Protein AF-A0A955Z461-F1 (afdb_monomer_lite)

Radius of gyration: 18.72 Å; chains: 1; bounding box: 46×46×41 Å

Foldseek 3Di:
DPLVVLLVVLCLQQVQQPLVDNVLSVLSSVVSSLCVVPDPDDLCRSQPDPVNSVVVVCSVPDPSGDPVSSQLSNLLSLQVQQLVAQAWEKEKDKDWDQDDDPVVPDPWADDDPVVVVTTHKIKIWIWTAGPVGHTSGTLDMDIDHDDDDDPDDPVPDDVVVDPVVVVVVGVVSSCVSQVVDPSTHHYHYDYDPVD

pLDDT: mean 89.29, std 11.25, range [52.44, 98.38]

Secondary structure (DSSP, 8-state):
--HHHHHHHHHHHHTT---SSHHHHHHHHHHHHHHHTSTT--HHHH--SHHHHHHHHHHHT-TT--HHHHHHHHHHHHHHHHTTSSEEEEEEEEEEEE---TT--S--EE-S-GGG--EEEEEEEEEEE-TTS-EEEEEEEEEE---SPPSS-GGGS-GGGSTHHHHHHHHHHHHHHHHT-TTPPEEEEE--S--

Sequence (195 aa):
MDGREVRAWAREEFGGAQLGDRRRTARLVSMAATVASKPSGRVSSVFCRAAERQAAYDFVESVHVDEAAILESAVGACVERAGEYPFVFVPLDGTSLNLADHARTKDFGSIGSRERGARGLKVINAIAVSPSGVPVGLAGMRLWARGPKPTRHKRRRVTEDKETRHWLDAVARVTAAFGDQPRGPRVWFQVDREG

Structure (mmCIF, N/CA/C/O backbone):
data_AF-A0A955Z461-F1
#
_entry.id   AF-A0A955Z461-F1
#
loop_
_atom_site.group_PDB
_atom_site.id
_atom_site.type_symbol
_atom_site.label_atom_id
_atom_site.label_alt_id
_atom_site.label_comp_id
_atom_site.label_asym_id
_atom_site.label_entity_id
_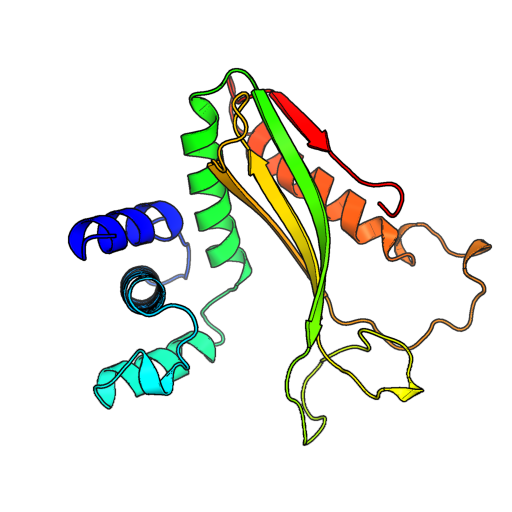atom_site.label_seq_id
_atom_site.pdbx_PDB_ins_code
_atom_site.Cartn_x
_atom_site.Cartn_y
_atom_site.Cartn_z
_atom_site.occupancy
_atom_site.B_iso_or_equiv
_atom_site.auth_seq_id
_atom_site.auth_comp_id
_atom_site.auth_asym_id
_atom_site.auth_atom_id
_atom_site.pdbx_PDB_model_num
ATOM 1 N N . MET A 1 1 ? -5.566 -18.383 7.060 1.00 61.78 1 MET A N 1
ATOM 2 C CA . MET A 1 1 ? -6.874 -17.849 6.652 1.00 61.78 1 MET A CA 1
ATOM 3 C C . MET A 1 1 ? -7.586 -18.887 5.803 1.00 61.78 1 MET A C 1
ATOM 5 O O . MET A 1 1 ? -6.954 -19.456 4.915 1.00 61.78 1 MET A O 1
ATOM 9 N N . ASP A 1 2 ? -8.859 -19.159 6.082 1.00 83.31 2 ASP A N 1
ATOM 10 C CA . ASP A 1 2 ? -9.706 -19.971 5.192 1.00 83.31 2 ASP A CA 1
ATOM 11 C C . ASP A 1 2 ? -9.892 -19.241 3.844 1.00 83.31 2 ASP A C 1
ATOM 13 O O . ASP A 1 2 ? -9.860 -18.013 3.772 1.00 83.31 2 ASP A O 1
ATOM 17 N N . GLY A 1 3 ? -10.116 -19.962 2.745 1.00 80.06 3 GLY A N 1
ATOM 18 C CA . GLY A 1 3 ? -10.276 -19.367 1.416 1.00 80.06 3 GLY A CA 1
ATOM 19 C C . GLY A 1 3 ? -11.446 -18.378 1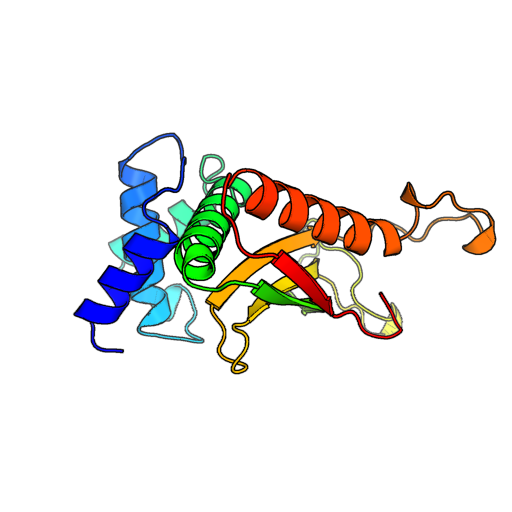.314 1.00 80.06 3 GLY A C 1
ATOM 20 O O . GLY A 1 3 ? -11.440 -17.507 0.442 1.00 80.06 3 GLY A O 1
ATOM 21 N N . ARG A 1 4 ? -12.457 -18.483 2.189 1.00 85.25 4 ARG A N 1
ATOM 22 C CA . ARG A 1 4 ? -13.529 -17.478 2.316 1.00 85.25 4 ARG A CA 1
ATOM 23 C C . ARG A 1 4 ? -13.056 -16.203 3.006 1.00 85.25 4 ARG A C 1
ATOM 25 O O . ARG A 1 4 ? -13.344 -15.120 2.506 1.00 85.25 4 ARG A O 1
ATOM 32 N N . GLU A 1 5 ? -12.307 -16.348 4.088 1.00 91.56 5 GLU A N 1
ATOM 33 C CA . GLU A 1 5 ? -11.735 -15.248 4.865 1.00 91.56 5 GLU A CA 1
ATOM 34 C C . GLU A 1 5 ? -10.790 -14.401 4.002 1.00 91.56 5 GLU A C 1
ATOM 36 O O . GLU A 1 5 ? -10.944 -13.188 3.925 1.00 91.56 5 GLU A O 1
ATOM 41 N N . VAL A 1 6 ? -9.913 -15.043 3.220 1.00 93.38 6 VAL A N 1
ATOM 42 C CA . VAL A 1 6 ? -8.988 -14.339 2.314 1.00 93.38 6 VAL A CA 1
ATOM 43 C C . VAL A 1 6 ? -9.719 -13.532 1.234 1.00 93.38 6 VAL A C 1
ATOM 45 O O . VAL A 1 6 ? -9.285 -12.446 0.854 1.00 93.38 6 VAL A O 1
ATOM 48 N N . ARG A 1 7 ? -10.836 -14.049 0.707 1.00 94.56 7 ARG A N 1
ATOM 49 C CA . ARG A 1 7 ? -11.637 -13.325 -0.293 1.00 94.56 7 ARG A CA 1
ATOM 50 C C . ARG A 1 7 ? -12.398 -12.152 0.311 1.00 94.56 7 ARG A C 1
ATOM 52 O O . ARG A 1 7 ? -12.550 -11.142 -0.372 1.00 94.56 7 ARG A O 1
ATOM 59 N N . ALA A 1 8 ? -12.893 -12.302 1.538 1.00 96.19 8 ALA A N 1
ATOM 60 C CA . ALA A 1 8 ? -13.532 -11.215 2.268 1.00 96.19 8 ALA A CA 1
ATOM 61 C C . ALA A 1 8 ? -12.518 -10.096 2.529 1.00 96.19 8 ALA A C 1
ATOM 63 O O . ALA A 1 8 ? -12.755 -8.975 2.090 1.00 96.19 8 ALA A O 1
ATOM 64 N N . TRP A 1 9 ? -11.349 -10.446 3.075 1.00 96.69 9 TRP A N 1
ATOM 65 C CA . TRP A 1 9 ? -10.226 -9.531 3.270 1.00 96.69 9 TRP A CA 1
ATOM 66 C C . TRP A 1 9 ? -9.856 -8.793 1.979 1.00 96.69 9 TRP A C 1
ATOM 68 O O . TRP A 1 9 ? -9.871 -7.572 1.930 1.00 96.69 9 TRP A O 1
ATOM 78 N N . ALA A 1 10 ? -9.607 -9.511 0.879 1.00 97.88 10 ALA A N 1
ATOM 79 C CA . ALA A 1 10 ? -9.192 -8.866 -0.366 1.00 97.88 10 ALA A CA 1
ATOM 80 C C . ALA A 1 10 ? -10.255 -7.907 -0.925 1.00 97.88 10 ALA A C 1
ATOM 82 O O . ALA A 1 10 ? -9.917 -6.924 -1.583 1.00 97.88 10 ALA A O 1
ATOM 83 N N . ARG A 1 11 ? -11.543 -8.203 -0.703 1.00 98.00 11 ARG A N 1
ATOM 84 C CA . ARG A 1 11 ? -12.643 -7.322 -1.105 1.00 98.00 11 ARG A CA 1
ATOM 85 C C . ARG A 1 11 ? -12.717 -6.087 -0.215 1.00 98.00 11 ARG A C 1
ATOM 87 O O . ARG A 1 11 ? -12.981 -5.018 -0.746 1.00 98.00 11 ARG A O 1
ATOM 94 N N . GLU A 1 12 ? -12.509 -6.243 1.083 1.00 97.75 12 GLU A N 1
ATOM 95 C CA . GLU A 1 12 ? -12.454 -5.136 2.036 1.00 97.75 12 GLU A CA 1
ATOM 96 C C . GLU A 1 12 ? -11.305 -4.181 1.690 1.00 97.75 12 GLU A C 1
ATOM 98 O O . GLU A 1 12 ? -11.544 -3.002 1.468 1.00 97.75 12 GLU A O 1
ATOM 103 N N . GLU A 1 13 ? -10.085 -4.695 1.502 1.00 98.00 13 GLU A N 1
ATOM 104 C CA . GLU A 1 13 ? -8.911 -3.856 1.215 1.00 98.00 13 GLU A CA 1
ATOM 105 C C . GLU A 1 13 ? -8.967 -3.187 -0.167 1.00 98.00 13 GLU A C 1
ATOM 107 O O . GLU A 1 13 ? -8.575 -2.033 -0.334 1.00 98.00 13 GLU A O 1
ATOM 112 N N . PHE A 1 14 ? -9.414 -3.915 -1.197 1.00 98.38 14 PHE A N 1
ATOM 113 C CA . PHE A 1 14 ? -9.209 -3.508 -2.595 1.00 98.38 14 PHE A CA 1
ATOM 114 C C . PHE A 1 14 ? -10.495 -3.324 -3.403 1.00 98.38 14 PHE A C 1
ATOM 116 O O . PHE A 1 14 ? -10.440 -2.970 -4.583 1.00 98.38 14 PHE A O 1
ATOM 123 N N . GLY A 1 15 ? -11.664 -3.575 -2.811 1.00 97.56 15 GLY A N 1
ATOM 124 C CA . GLY A 1 15 ? -12.951 -3.465 -3.498 1.00 97.56 15 GLY A CA 1
ATOM 125 C C . GLY A 1 15 ? -13.322 -2.033 -3.882 1.00 97.56 15 GLY A C 1
ATOM 126 O O . GLY A 1 15 ? -14.065 -1.846 -4.845 1.00 97.56 15 GLY A O 1
ATOM 127 N N . GLY A 1 16 ? -12.780 -1.041 -3.168 1.00 96.56 16 GLY A N 1
ATOM 128 C CA . GLY A 1 16 ? -12.984 0.386 -3.424 1.00 96.56 16 GLY A CA 1
ATOM 129 C C . GLY A 1 16 ? -12.059 0.991 -4.486 1.00 96.56 16 GLY A C 1
ATOM 130 O O . GLY A 1 16 ? -12.264 2.143 -4.871 1.00 96.56 16 GLY A O 1
ATOM 131 N N . ALA A 1 17 ? -11.067 0.240 -4.985 1.00 97.88 17 ALA A N 1
ATOM 132 C CA . ALA A 1 17 ? -10.036 0.770 -5.875 1.00 97.88 17 ALA A CA 1
ATOM 133 C C . ALA A 1 17 ? -10.610 1.308 -7.199 1.00 97.88 17 ALA A C 1
ATOM 135 O O . ALA A 1 17 ? -11.255 0.583 -7.969 1.00 97.88 17 ALA A O 1
ATOM 136 N N . GLN A 1 18 ? -10.317 2.577 -7.493 1.00 97.50 18 GLN A N 1
ATOM 137 C CA . GLN A 1 18 ? -10.801 3.297 -8.673 1.00 97.50 18 GLN A CA 1
ATOM 138 C C . GLN A 1 18 ? -9.858 3.119 -9.871 1.00 97.50 18 GLN A C 1
ATOM 140 O O . GLN A 1 18 ? -9.112 4.014 -10.246 1.00 97.50 18 GLN A O 1
ATOM 145 N N . LEU A 1 19 ? -9.908 1.948 -10.512 1.00 97.19 19 LEU A N 1
ATOM 146 C CA . LEU A 1 19 ? -9.033 1.600 -11.648 1.00 97.19 19 LEU A CA 1
ATOM 147 C C . LEU A 1 19 ? -9.635 1.924 -13.032 1.00 97.19 19 LEU A C 1
ATOM 149 O O . LEU A 1 19 ? -9.212 1.375 -14.055 1.00 97.19 19 LEU A O 1
ATOM 153 N N . GLY A 1 20 ? -10.687 2.747 -13.075 1.00 95.62 20 GLY A N 1
ATOM 154 C CA . GLY A 1 20 ? -11.380 3.169 -14.302 1.00 95.62 20 GLY A CA 1
ATOM 155 C C . GLY A 1 20 ? -12.201 2.085 -15.022 1.00 95.62 20 GLY A C 1
ATOM 156 O O . GLY A 1 20 ? -12.951 2.400 -15.939 1.00 95.62 20 GLY A O 1
ATOM 157 N N . ASP A 1 21 ? -12.104 0.816 -14.616 1.00 96.00 21 ASP A N 1
ATOM 158 C CA . ASP A 1 21 ? -12.920 -0.291 -15.127 1.00 96.00 21 ASP A CA 1
ATOM 159 C C . ASP A 1 21 ? -13.191 -1.297 -13.999 1.00 96.00 21 ASP A C 1
ATOM 161 O O . ASP A 1 21 ? -12.262 -1.828 -13.384 1.00 96.00 21 ASP A O 1
ATOM 165 N N . ARG A 1 22 ? -14.471 -1.617 -13.760 1.00 95.69 22 ARG A N 1
ATOM 166 C CA . ARG A 1 22 ? -14.899 -2.567 -12.716 1.00 95.69 22 ARG A CA 1
ATOM 167 C C . ARG A 1 22 ? -14.243 -3.944 -12.855 1.00 95.69 22 ARG A C 1
ATOM 169 O O . ARG A 1 22 ? -14.027 -4.621 -11.853 1.00 95.69 22 ARG A O 1
ATOM 176 N N . ARG A 1 23 ? -13.895 -4.366 -14.076 1.00 96.25 23 ARG A N 1
ATOM 177 C CA . ARG A 1 23 ? -13.193 -5.633 -14.339 1.00 96.25 23 ARG A CA 1
ATOM 178 C C . ARG A 1 23 ? -11.771 -5.621 -13.784 1.00 96.25 23 ARG A C 1
ATOM 180 O O . ARG A 1 23 ? -11.303 -6.666 -13.339 1.00 96.25 23 ARG A O 1
ATOM 187 N N . ARG A 1 24 ? -11.094 -4.465 -13.772 1.00 97.19 24 ARG A N 1
ATOM 188 C CA . ARG A 1 24 ? -9.758 -4.319 -13.170 1.00 97.19 24 ARG A CA 1
ATOM 189 C C . ARG A 1 24 ? -9.839 -4.390 -11.653 1.00 97.19 24 ARG A C 1
ATOM 191 O O . ARG A 1 24 ? -9.080 -5.144 -11.061 1.00 97.19 24 ARG A O 1
ATOM 198 N N . THR A 1 25 ? -10.804 -3.712 -11.036 1.00 97.81 25 THR A N 1
ATOM 199 C CA . THR A 1 25 ? -11.029 -3.804 -9.583 1.00 97.81 25 THR A CA 1
ATOM 200 C C . THR A 1 25 ? -11.391 -5.234 -9.167 1.00 97.81 25 THR A C 1
ATOM 202 O O . THR A 1 25 ? -10.798 -5.790 -8.247 1.00 97.81 25 THR A O 1
ATOM 205 N N . ALA A 1 26 ? -12.284 -5.904 -9.905 1.00 97.19 26 ALA A N 1
ATOM 206 C CA . ALA A 1 26 ? -12.606 -7.310 -9.655 1.00 97.19 26 ALA A CA 1
ATOM 207 C C . ALA A 1 26 ? -11.379 -8.231 -9.808 1.00 97.19 26 ALA A C 1
ATOM 209 O O . ALA A 1 26 ? -11.188 -9.159 -9.018 1.00 97.19 26 ALA A O 1
ATOM 210 N N . ARG A 1 27 ? -10.523 -7.962 -10.805 1.00 96.88 27 ARG A N 1
ATOM 211 C CA . ARG A 1 27 ? -9.262 -8.683 -11.010 1.00 96.88 27 ARG A CA 1
ATOM 212 C C . ARG A 1 27 ? -8.288 -8.457 -9.856 1.00 96.88 27 ARG A C 1
ATOM 214 O O . ARG A 1 27 ? -7.737 -9.444 -9.379 1.00 96.88 27 ARG A O 1
ATOM 221 N N . LEU A 1 28 ? -8.120 -7.217 -9.392 1.00 98.06 28 LEU A N 1
ATOM 222 C CA . LEU A 1 28 ? -7.280 -6.866 -8.245 1.00 98.06 28 LEU A CA 1
ATOM 223 C C . LEU A 1 28 ? -7.680 -7.673 -7.010 1.00 98.06 28 LEU A C 1
ATOM 225 O O . LEU A 1 28 ? -6.846 -8.374 -6.446 1.00 98.06 28 LEU A O 1
ATOM 229 N N . VAL A 1 29 ? -8.967 -7.654 -6.651 1.00 98.00 29 VAL A N 1
ATOM 230 C CA . VAL A 1 29 ? -9.506 -8.406 -5.506 1.00 98.00 29 VAL A CA 1
ATOM 231 C C . VAL A 1 29 ? -9.231 -9.908 -5.654 1.00 98.00 29 VAL A C 1
ATOM 233 O O . VAL A 1 29 ? -8.743 -10.557 -4.728 1.00 98.00 29 VAL A O 1
ATOM 236 N N . SER A 1 30 ? -9.488 -10.479 -6.836 1.00 96.12 30 SER A N 1
ATOM 237 C CA . SER A 1 30 ? -9.229 -11.902 -7.096 1.00 96.12 30 SER A CA 1
ATOM 238 C C . SER A 1 30 ? -7.740 -12.255 -7.012 1.00 96.12 30 SER A C 1
ATOM 240 O O . SER A 1 30 ? -7.380 -13.314 -6.489 1.00 96.12 30 SER A O 1
ATOM 242 N N . MET A 1 31 ? -6.868 -11.401 -7.548 1.00 96.62 31 MET A N 1
ATOM 243 C CA . MET A 1 31 ? -5.421 -11.604 -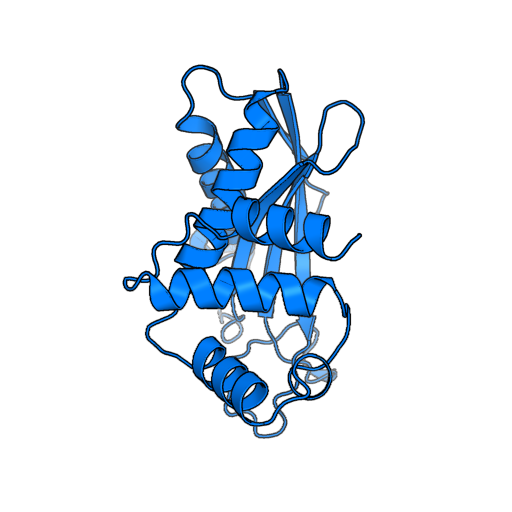7.527 1.00 96.62 31 MET A CA 1
ATOM 244 C C . MET A 1 31 ? -4.873 -11.482 -6.109 1.00 96.62 31 MET A C 1
ATOM 246 O O . MET A 1 31 ? -4.153 -12.378 -5.677 1.00 96.62 31 MET A O 1
ATOM 250 N N . ALA A 1 32 ? -5.267 -10.446 -5.366 1.00 96.44 32 ALA A N 1
ATOM 251 C CA . ALA A 1 32 ? -4.875 -10.239 -3.976 1.00 96.44 32 ALA A CA 1
ATOM 252 C C . ALA A 1 32 ? -5.261 -11.440 -3.104 1.00 96.44 32 ALA A C 1
ATOM 254 O O . ALA A 1 32 ? -4.419 -11.961 -2.374 1.00 96.44 32 ALA A O 1
ATOM 255 N N . ALA A 1 33 ? -6.482 -11.964 -3.259 1.00 96.06 33 ALA A N 1
ATOM 256 C CA . ALA A 1 33 ? -6.908 -13.159 -2.539 1.00 96.06 33 ALA A CA 1
ATOM 257 C C . ALA A 1 33 ? -6.051 -14.397 -2.878 1.00 96.06 33 ALA A C 1
ATOM 259 O O . ALA A 1 33 ? -5.700 -15.201 -2.011 1.00 96.06 33 ALA A O 1
ATOM 260 N N . THR A 1 34 ? -5.680 -14.555 -4.151 1.00 94.94 34 THR A N 1
ATOM 261 C CA . THR A 1 34 ? -4.844 -15.680 -4.599 1.00 94.94 34 THR A CA 1
ATOM 262 C C . THR A 1 34 ? -3.421 -15.569 -4.046 1.00 94.94 34 THR A C 1
ATOM 264 O O . THR A 1 34 ? -2.869 -16.559 -3.567 1.00 94.94 34 THR A O 1
ATOM 267 N N . VAL A 1 35 ? -2.845 -14.363 -4.065 1.00 94.94 35 VAL A N 1
ATOM 268 C CA . VAL A 1 35 ? -1.509 -14.070 -3.526 1.00 94.94 35 VAL A CA 1
ATOM 269 C C . VAL A 1 35 ? -1.473 -14.264 -2.009 1.00 94.94 35 VAL A C 1
ATOM 271 O O . VAL A 1 35 ? -0.578 -14.940 -1.509 1.00 94.94 35 VAL A O 1
ATOM 274 N N . ALA A 1 36 ? -2.470 -13.765 -1.276 1.00 94.19 36 ALA A N 1
ATOM 275 C CA . ALA A 1 36 ? -2.557 -13.921 0.178 1.00 94.19 36 ALA A CA 1
ATOM 276 C C . ALA A 1 36 ? -2.709 -15.387 0.620 1.00 94.19 36 ALA A C 1
ATOM 278 O O . ALA A 1 36 ? -2.259 -15.761 1.700 1.00 94.19 36 ALA A O 1
ATOM 279 N N . SER A 1 37 ? -3.281 -16.244 -0.232 1.00 91.38 37 SER A N 1
ATOM 280 C CA . SER A 1 37 ? -3.367 -17.690 0.023 1.00 91.38 37 SER A CA 1
ATOM 281 C C . SER A 1 37 ? -2.040 -18.431 -0.209 1.00 91.38 37 SER A C 1
ATOM 283 O O . SER A 1 37 ? -1.914 -19.595 0.166 1.00 91.38 37 SER A O 1
ATOM 285 N N . LYS A 1 38 ? -1.059 -17.791 -0.858 1.00 91.25 38 LYS A N 1
ATOM 286 C CA . LYS A 1 38 ? 0.251 -18.362 -1.212 1.00 91.25 38 LYS A CA 1
ATOM 287 C C . LYS A 1 38 ? 1.368 -17.329 -0.978 1.00 91.25 38 LYS A C 1
ATOM 289 O O . LYS A 1 38 ? 2.020 -16.908 -1.943 1.00 91.25 38 LYS A O 1
ATOM 294 N N . PRO A 1 39 ? 1.586 -16.900 0.280 1.00 88.88 39 PRO A N 1
ATOM 295 C CA . PRO A 1 39 ? 2.583 -15.883 0.595 1.00 88.88 39 PRO A CA 1
ATOM 296 C C . PRO A 1 39 ? 3.980 -16.316 0.131 1.00 88.88 39 PRO A C 1
ATOM 298 O O . PRO A 1 39 ? 4.290 -17.506 0.065 1.00 88.88 39 PRO A O 1
ATOM 301 N N . SER A 1 40 ? 4.819 -15.339 -0.216 1.00 87.44 40 SER A N 1
ATOM 302 C CA . SER A 1 40 ? 6.197 -15.541 -0.705 1.00 87.44 40 SER A CA 1
ATOM 303 C C . SER A 1 40 ? 6.333 -16.270 -2.054 1.00 87.44 40 SER A C 1
ATOM 305 O O . SER A 1 40 ? 7.448 -16.542 -2.501 1.00 87.44 40 SER A O 1
ATOM 307 N N . GLY A 1 41 ? 5.226 -16.574 -2.738 1.00 88.31 41 GLY A N 1
ATOM 308 C CA . GLY A 1 41 ? 5.249 -17.153 -4.078 1.00 88.31 41 GLY A CA 1
ATOM 309 C C . GLY A 1 41 ? 5.609 -16.133 -5.165 1.00 88.31 41 GLY A C 1
ATOM 310 O O . GLY A 1 41 ? 5.247 -14.962 -5.101 1.00 88.31 41 GLY A O 1
ATOM 311 N N . ARG A 1 42 ? 6.269 -16.599 -6.230 1.00 91.50 42 ARG A N 1
ATOM 312 C CA . ARG A 1 42 ? 6.405 -15.841 -7.485 1.00 91.50 42 ARG A CA 1
ATOM 313 C C . ARG A 1 42 ? 5.057 -15.807 -8.205 1.00 91.50 42 ARG A C 1
ATOM 315 O O . ARG A 1 42 ? 4.285 -16.755 -8.077 1.00 91.50 42 ARG A O 1
ATOM 322 N N . VAL A 1 43 ? 4.809 -14.804 -9.053 1.00 92.31 43 VAL A N 1
ATOM 323 C CA . VAL A 1 43 ? 3.609 -14.761 -9.925 1.00 92.31 43 VAL A CA 1
ATOM 324 C C . VAL A 1 43 ? 3.414 -16.106 -10.642 1.00 92.31 43 VAL A C 1
ATOM 326 O O . VAL A 1 43 ? 2.326 -16.676 -10.623 1.00 92.31 43 VAL A O 1
ATOM 329 N N . SER A 1 44 ? 4.500 -16.687 -11.161 1.00 92.19 44 SER A N 1
ATOM 330 C CA . SER A 1 44 ? 4.476 -17.978 -11.853 1.00 92.19 44 SER A CA 1
ATOM 331 C C . SER A 1 44 ? 4.099 -19.188 -10.991 1.00 92.19 44 SER A C 1
ATOM 333 O O . SER A 1 44 ? 3.578 -20.161 -11.533 1.00 92.19 44 SER A O 1
ATOM 335 N N . SER A 1 45 ? 4.338 -19.145 -9.677 1.00 91.38 45 SER A N 1
ATOM 336 C CA . SER A 1 45 ? 3.975 -20.222 -8.745 1.00 91.38 45 SER A CA 1
ATOM 337 C C . SER A 1 45 ? 2.622 -19.991 -8.064 1.00 91.38 45 SER A C 1
ATOM 339 O O . SER A 1 45 ? 1.941 -20.948 -7.694 1.00 91.38 45 SER A O 1
ATOM 341 N N . VAL A 1 46 ? 2.217 -18.730 -7.893 1.00 94.81 46 VAL A N 1
ATOM 342 C CA . VAL A 1 46 ? 0.917 -18.362 -7.316 1.00 94.81 46 VAL A CA 1
ATOM 343 C C . VAL A 1 46 ? -0.209 -18.700 -8.296 1.00 94.81 46 VAL A C 1
ATOM 345 O O . VAL A 1 46 ? -1.151 -19.407 -7.921 1.00 94.81 46 VAL A O 1
ATOM 348 N N . PHE A 1 47 ? -0.062 -18.280 -9.558 1.00 95.44 47 PHE A N 1
ATOM 349 C CA . PHE A 1 47 ? -1.025 -18.494 -10.640 1.00 95.44 47 PHE A CA 1
ATOM 350 C C . PHE A 1 47 ? -0.595 -19.689 -11.506 1.00 95.44 47 PHE A C 1
ATOM 352 O O . PHE A 1 47 ? 0.271 -19.583 -12.378 1.00 95.44 47 PHE A O 1
ATOM 359 N N . CYS A 1 48 ? -1.170 -20.864 -11.240 1.00 90.94 48 CYS A N 1
ATOM 360 C CA . CYS A 1 48 ? -0.737 -22.115 -11.872 1.00 90.94 48 CYS A CA 1
ATOM 361 C C . CYS A 1 48 ? -1.309 -22.316 -13.284 1.00 90.94 48 CYS A C 1
ATOM 363 O O . CYS A 1 48 ? -0.625 -22.880 -14.142 1.00 90.94 48 CYS A O 1
ATOM 365 N N . ARG A 1 49 ? -2.531 -21.835 -13.555 1.00 94.69 49 ARG A N 1
ATOM 366 C CA . ARG A 1 49 ? -3.144 -21.920 -14.888 1.00 94.69 49 ARG A CA 1
ATOM 367 C C . ARG A 1 49 ? -2.534 -20.883 -15.824 1.00 94.69 49 ARG A C 1
ATOM 369 O O . ARG A 1 49 ? -2.387 -19.725 -15.447 1.00 94.69 49 ARG A O 1
ATOM 376 N N . ALA A 1 50 ? -2.240 -21.283 -17.062 1.00 95.00 50 ALA A N 1
ATOM 377 C CA . ALA A 1 50 ? -1.592 -20.414 -18.049 1.00 95.00 50 ALA A CA 1
ATOM 378 C C . ALA A 1 50 ? -2.353 -19.093 -18.269 1.00 95.00 50 ALA A C 1
ATOM 380 O O . ALA A 1 50 ? -1.747 -18.029 -18.206 1.00 95.00 50 ALA A O 1
ATOM 381 N N . ALA A 1 51 ? -3.679 -19.158 -18.431 1.00 94.75 51 ALA A N 1
ATOM 382 C CA . ALA A 1 51 ? -4.516 -17.974 -18.622 1.00 94.75 51 ALA A CA 1
ATOM 383 C C . ALA A 1 51 ? -4.545 -17.045 -17.391 1.00 94.75 51 ALA A C 1
ATOM 385 O O . ALA A 1 51 ? -4.487 -15.828 -17.534 1.00 94.75 51 ALA A O 1
ATOM 386 N N . GLU A 1 52 ? -4.606 -17.602 -16.175 1.00 94.75 52 GLU A N 1
ATOM 387 C CA . GLU A 1 52 ? -4.577 -16.811 -14.934 1.00 94.75 52 GLU A CA 1
ATOM 388 C C . GLU A 1 52 ? -3.220 -16.131 -14.744 1.00 94.75 52 GLU A C 1
ATOM 390 O O . GLU A 1 52 ? -3.161 -14.966 -14.360 1.00 94.75 52 GLU A O 1
ATOM 395 N N . ARG A 1 53 ? -2.135 -16.848 -15.053 1.00 96.50 53 ARG A N 1
ATOM 396 C CA . ARG A 1 53 ? -0.772 -16.329 -14.979 1.00 96.50 53 ARG A CA 1
ATOM 397 C C . ARG A 1 53 ? -0.532 -15.206 -15.976 1.00 96.50 53 ARG A C 1
ATOM 399 O O . ARG A 1 53 ? 0.016 -14.186 -15.578 1.00 96.50 53 ARG A O 1
ATOM 406 N N . GLN A 1 54 ? -0.947 -15.380 -17.232 1.00 96.75 54 GLN A N 1
ATOM 407 C CA . GLN A 1 54 ? -0.828 -14.328 -18.243 1.00 96.75 54 GLN A CA 1
ATOM 408 C C . GLN A 1 54 ? -1.594 -13.081 -17.804 1.00 96.75 54 GLN A C 1
ATOM 410 O O . GLN A 1 54 ? -1.015 -12.008 -17.726 1.00 96.75 54 GLN A O 1
ATOM 415 N N . ALA A 1 55 ? -2.847 -13.245 -17.373 1.00 95.69 55 ALA A N 1
ATOM 416 C CA . ALA A 1 55 ? -3.650 -12.128 -16.893 1.00 95.69 55 ALA A CA 1
ATOM 417 C C . ALA A 1 55 ? -3.050 -11.430 -15.657 1.00 95.69 55 ALA A C 1
ATOM 419 O O . ALA A 1 55 ? -3.263 -10.235 -15.475 1.00 95.69 55 ALA A O 1
ATOM 420 N N . ALA A 1 56 ? -2.325 -12.154 -14.796 1.00 96.69 56 ALA A N 1
ATOM 421 C CA . ALA A 1 56 ? -1.624 -11.557 -13.665 1.00 96.69 56 ALA A CA 1
ATOM 422 C C . ALA A 1 56 ? -0.437 -10.690 -14.110 1.00 96.69 56 ALA A C 1
ATOM 424 O O . ALA A 1 56 ? -0.269 -9.601 -13.569 1.00 96.69 56 ALA A O 1
ATOM 425 N N . TYR A 1 57 ? 0.347 -11.145 -15.096 1.00 96.50 57 TYR A N 1
ATOM 426 C CA . TYR A 1 57 ? 1.406 -10.336 -15.708 1.00 96.50 57 TYR A CA 1
ATOM 427 C C . TYR A 1 57 ? 0.829 -9.111 -16.423 1.00 96.50 57 TYR A C 1
ATOM 429 O O . TYR A 1 57 ? 1.235 -7.993 -16.122 1.00 96.50 57 TYR A O 1
ATOM 437 N N . ASP A 1 58 ? -0.197 -9.304 -17.255 1.00 96.19 58 ASP A N 1
ATOM 438 C CA . ASP A 1 58 ? -0.868 -8.209 -17.962 1.00 96.19 58 ASP A CA 1
ATOM 439 C C . ASP A 1 58 ? -1.418 -7.161 -16.984 1.00 96.19 58 ASP A C 1
ATOM 441 O O . ASP A 1 58 ? -1.375 -5.967 -17.262 1.00 96.19 58 ASP A O 1
ATOM 445 N N . PHE A 1 59 ? -1.933 -7.588 -15.824 1.00 97.25 59 PHE A N 1
ATOM 446 C CA . PHE A 1 59 ? -2.456 -6.678 -14.808 1.00 97.25 59 PHE A CA 1
ATOM 447 C C . PHE A 1 59 ? -1.356 -5.823 -14.169 1.00 97.25 59 PHE A C 1
ATOM 449 O O . PHE A 1 59 ? -1.532 -4.613 -14.069 1.00 97.25 59 PHE A O 1
ATOM 456 N N . VAL A 1 60 ? -0.237 -6.425 -13.743 1.00 94.50 60 VAL A N 1
ATOM 457 C CA . VAL A 1 60 ? 0.849 -5.685 -13.066 1.00 94.50 60 VAL A CA 1
ATOM 458 C C . VAL A 1 60 ? 1.689 -4.833 -14.022 1.00 94.50 60 VAL A C 1
ATOM 460 O O . VAL A 1 60 ? 2.357 -3.909 -13.572 1.00 94.50 60 VAL A O 1
ATOM 463 N N . GLU A 1 61 ? 1.665 -5.130 -15.322 1.00 94.06 61 GLU A N 1
ATOM 464 C CA . GLU A 1 61 ? 2.352 -4.357 -16.369 1.00 94.06 61 GLU A CA 1
ATOM 465 C C . GLU A 1 61 ? 1.435 -3.326 -17.051 1.00 94.06 61 GLU A C 1
ATOM 467 O O . GLU A 1 61 ? 1.881 -2.543 -17.890 1.00 94.06 61 GLU A O 1
ATOM 472 N N . SER A 1 62 ? 0.146 -3.307 -16.701 1.00 96.25 62 SER A N 1
ATOM 473 C CA . SER A 1 62 ? -0.837 -2.428 -17.325 1.00 96.25 62 SER A CA 1
ATOM 474 C C . SER A 1 62 ? -0.641 -0.974 -16.912 1.00 96.25 62 SER A C 1
ATOM 476 O O . SER A 1 62 ? -0.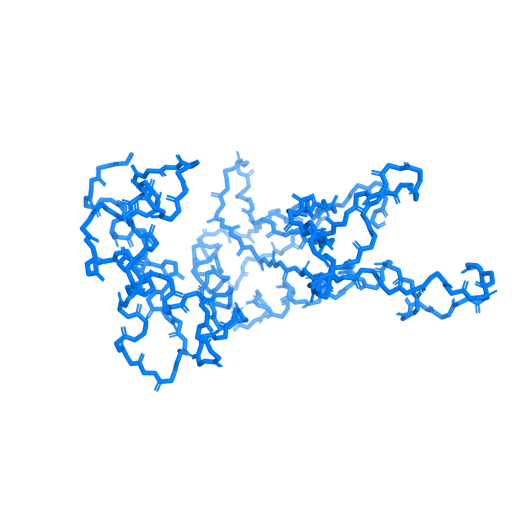813 -0.615 -15.751 1.00 96.25 62 SER A O 1
ATOM 478 N N . VAL A 1 63 ? -0.456 -0.099 -17.902 1.00 95.50 63 VAL A N 1
ATOM 479 C CA . VAL A 1 63 ? -0.460 1.368 -17.729 1.00 95.50 63 VAL A CA 1
ATOM 480 C C . VAL A 1 63 ? -1.791 1.925 -17.215 1.00 95.50 63 VAL A C 1
ATOM 482 O O . VAL A 1 63 ? -1.886 3.098 -16.873 1.00 95.50 63 VAL A O 1
ATOM 485 N N . HIS A 1 64 ? -2.844 1.109 -17.204 1.00 95.50 64 HIS A N 1
ATOM 486 C CA . HIS A 1 64 ? -4.159 1.504 -16.720 1.00 95.50 64 HIS A CA 1
ATOM 487 C C . HIS A 1 64 ? -4.449 1.061 -15.282 1.00 95.50 64 HIS A C 1
ATOM 489 O O . HIS A 1 64 ? -5.578 1.222 -14.810 1.00 95.50 64 HIS A O 1
ATOM 495 N N . VAL A 1 65 ? -3.482 0.427 -14.622 1.00 96.56 65 VAL A N 1
ATOM 496 C CA . VAL A 1 65 ? -3.559 0.067 -13.211 1.00 96.56 65 VAL A CA 1
ATOM 497 C C . VAL A 1 65 ? -2.628 1.009 -12.463 1.00 96.56 65 VAL A C 1
ATOM 499 O O . VAL A 1 65 ? -1.416 0.842 -12.494 1.00 96.56 65 VAL A O 1
ATOM 502 N N . ASP A 1 66 ? -3.216 2.014 -11.825 1.00 95.12 66 ASP A N 1
ATOM 503 C CA . ASP A 1 66 ? -2.490 2.992 -11.018 1.00 95.12 66 ASP A CA 1
ATOM 504 C C . ASP A 1 66 ? -2.231 2.430 -9.614 1.00 95.12 66 ASP A C 1
ATOM 506 O O . ASP A 1 66 ? -3.168 2.037 -8.908 1.00 95.12 66 ASP A O 1
ATOM 510 N N . GLU A 1 67 ? -0.966 2.386 -9.193 1.00 94.06 67 GLU A N 1
ATOM 511 C CA . GLU A 1 67 ? -0.594 1.930 -7.858 1.00 94.06 67 GLU A CA 1
ATOM 512 C C . GLU A 1 67 ? -1.139 2.833 -6.746 1.00 94.06 67 GLU A C 1
ATOM 514 O O . GLU A 1 67 ? -1.427 2.339 -5.651 1.00 94.06 67 GLU A O 1
ATOM 519 N N . ALA A 1 68 ? -1.313 4.132 -7.013 1.00 94.56 68 ALA A N 1
ATOM 520 C CA . ALA A 1 68 ? -1.857 5.073 -6.043 1.00 94.56 68 ALA A CA 1
ATOM 521 C C . ALA A 1 68 ? -3.312 4.727 -5.717 1.00 94.56 68 ALA A C 1
ATOM 523 O O . ALA A 1 68 ? -3.657 4.627 -4.543 1.00 94.56 68 ALA A O 1
ATOM 524 N N . ALA A 1 69 ? -4.125 4.409 -6.729 1.00 97.00 69 ALA A N 1
ATOM 525 C CA . ALA A 1 69 ? -5.517 3.997 -6.546 1.00 97.00 69 ALA A CA 1
ATOM 526 C C . ALA A 1 69 ? -5.657 2.673 -5.766 1.00 97.00 69 ALA A C 1
ATOM 528 O O . ALA A 1 69 ? -6.629 2.474 -5.032 1.00 97.00 69 ALA A O 1
ATOM 529 N N . ILE A 1 70 ? -4.690 1.754 -5.900 1.00 97.75 70 ILE A N 1
ATOM 530 C CA . ILE A 1 70 ? -4.638 0.522 -5.092 1.00 97.75 70 ILE A CA 1
ATOM 531 C C . ILE A 1 70 ? -4.327 0.860 -3.632 1.00 97.75 70 ILE A C 1
ATOM 533 O O . ILE A 1 70 ? -4.994 0.357 -2.726 1.00 97.75 70 ILE A O 1
ATOM 537 N N . LEU A 1 71 ? -3.317 1.704 -3.405 1.00 96.69 71 LEU A N 1
ATOM 538 C CA . LEU A 1 71 ? -2.910 2.123 -2.068 1.00 96.69 71 LEU A CA 1
ATOM 539 C C . LEU A 1 71 ? -4.024 2.899 -1.360 1.00 96.69 71 LEU A C 1
ATOM 541 O O . LEU A 1 71 ? -4.302 2.619 -0.202 1.00 96.69 71 LEU A O 1
ATOM 545 N N . GLU A 1 72 ? -4.680 3.830 -2.048 1.00 96.62 72 GLU A N 1
ATOM 546 C CA . GLU A 1 72 ? -5.799 4.614 -1.518 1.00 96.62 72 GLU A CA 1
ATOM 547 C C . GLU A 1 72 ? -6.957 3.724 -1.069 1.00 96.62 72 GLU A C 1
ATOM 549 O O . GLU A 1 72 ? -7.513 3.954 0.001 1.00 96.62 72 GLU A O 1
ATOM 554 N N . SER A 1 73 ? -7.271 2.661 -1.819 1.00 98.00 73 SER A N 1
ATOM 555 C CA . SER A 1 73 ? -8.277 1.678 -1.397 1.00 98.00 73 SER A CA 1
ATOM 556 C C . SER A 1 73 ? -7.891 0.992 -0.083 1.00 98.00 73 SER A C 1
ATOM 558 O O . SER A 1 73 ? -8.703 0.937 0.838 1.00 98.00 73 SER A O 1
ATOM 560 N N . ALA A 1 74 ? -6.646 0.515 0.032 1.00 97.88 74 ALA A N 1
ATOM 561 C CA . ALA A 1 74 ? -6.175 -0.160 1.244 1.00 97.88 74 ALA A CA 1
ATOM 562 C C . ALA A 1 74 ? -6.104 0.795 2.450 1.00 97.88 74 ALA A C 1
ATOM 564 O O . ALA A 1 74 ? -6.444 0.422 3.573 1.00 97.88 74 ALA A O 1
ATOM 565 N N . VAL A 1 75 ? -5.705 2.050 2.217 1.00 97.50 75 VAL A N 1
ATOM 566 C CA . VAL A 1 75 ? -5.728 3.106 3.236 1.00 97.50 75 VAL A CA 1
ATOM 567 C C . VAL A 1 75 ? -7.161 3.402 3.670 1.00 97.50 75 VAL A C 1
ATOM 569 O O . VAL A 1 75 ? -7.411 3.478 4.867 1.00 97.50 75 VAL A O 1
ATOM 572 N N . GLY A 1 76 ? -8.113 3.491 2.739 1.00 96.81 76 GLY A N 1
ATOM 573 C CA . GLY A 1 76 ? -9.533 3.657 3.051 1.00 96.81 76 GLY A CA 1
ATOM 574 C C . GLY A 1 76 ? -10.055 2.551 3.970 1.00 96.81 76 GLY A C 1
ATOM 575 O O . GLY A 1 76 ? -10.599 2.848 5.031 1.00 96.81 76 GLY A O 1
ATOM 576 N N . ALA A 1 77 ? -9.778 1.286 3.643 1.00 97.69 77 ALA A N 1
ATOM 577 C CA . ALA A 1 77 ? -10.143 0.144 4.485 1.00 97.69 77 ALA A CA 1
ATOM 578 C C . ALA A 1 77 ? -9.476 0.188 5.876 1.00 97.69 77 ALA A C 1
ATOM 580 O O . ALA A 1 77 ? -10.069 -0.181 6.892 1.00 97.69 77 ALA A O 1
ATOM 581 N N . CYS A 1 78 ? -8.228 0.659 5.956 1.00 97.62 78 CYS A N 1
ATOM 582 C CA . CYS A 1 78 ? -7.556 0.904 7.230 1.00 97.62 78 CYS A CA 1
ATOM 583 C C . CYS A 1 78 ? -8.255 1.998 8.050 1.00 97.62 78 CYS A C 1
ATOM 585 O O . CYS A 1 78 ? -8.437 1.824 9.253 1.00 97.62 78 CYS A O 1
ATOM 587 N N . VAL A 1 79 ? -8.623 3.118 7.427 1.00 96.56 79 VAL A N 1
ATOM 588 C CA . VAL A 1 79 ? -9.274 4.253 8.095 1.00 96.56 79 VAL A CA 1
ATOM 589 C C . VAL A 1 79 ? -10.676 3.868 8.575 1.00 96.56 79 VAL A C 1
ATOM 591 O O . VAL A 1 79 ? -11.034 4.187 9.707 1.00 96.56 79 VAL A O 1
ATOM 594 N N . GLU A 1 80 ? -11.444 3.130 7.769 1.00 95.44 80 GLU A N 1
ATOM 595 C CA . GLU A 1 80 ? -12.758 2.599 8.157 1.00 95.44 80 GLU A CA 1
ATOM 596 C C . GLU A 1 80 ? -12.666 1.727 9.414 1.00 95.44 80 GLU A C 1
ATOM 598 O O . GLU A 1 80 ? -13.337 2.018 10.405 1.00 95.44 80 GLU A O 1
ATOM 603 N N . ARG A 1 81 ? -11.770 0.729 9.429 1.00 96.06 81 ARG A N 1
ATOM 604 C CA . ARG A 1 81 ? -11.527 -0.106 10.621 1.00 96.06 81 ARG A CA 1
ATOM 605 C C . ARG A 1 81 ? -11.019 0.701 11.811 1.00 96.06 81 ARG A C 1
ATOM 607 O O . ARG A 1 81 ? -11.380 0.431 12.953 1.00 96.06 81 ARG A O 1
ATOM 614 N N . ALA A 1 82 ? -10.171 1.698 11.567 1.00 96.44 82 ALA A N 1
ATOM 615 C CA . ALA A 1 82 ? -9.625 2.530 12.631 1.00 96.44 82 ALA A CA 1
ATOM 616 C C . ALA A 1 82 ? -10.696 3.394 13.324 1.00 96.44 82 ALA A C 1
ATOM 618 O O . ALA A 1 82 ? -10.498 3.776 14.478 1.00 96.44 82 ALA A O 1
ATOM 619 N N . GLY A 1 83 ? -11.827 3.656 12.657 1.00 94.69 83 GLY A N 1
ATOM 620 C CA . GLY A 1 83 ? -12.983 4.372 13.203 1.00 94.69 83 GLY A CA 1
ATOM 621 C C . GLY A 1 83 ? -13.610 3.731 14.447 1.00 94.69 83 GLY A C 1
ATOM 622 O O . GLY A 1 83 ? -14.317 4.407 15.190 1.00 94.69 83 GLY A O 1
ATOM 623 N N . GLU A 1 84 ? -13.324 2.456 14.723 1.00 94.19 84 GLU A N 1
ATOM 624 C CA . GLU A 1 84 ? -13.774 1.765 15.940 1.00 94.19 84 GLU A CA 1
ATOM 625 C C . GLU A 1 84 ? -13.002 2.184 17.202 1.00 94.19 84 GLU A C 1
ATOM 627 O O . GLU A 1 84 ? -13.432 1.901 18.324 1.00 94.19 84 GLU A O 1
ATOM 632 N N . TYR A 1 85 ? -11.863 2.865 17.045 1.00 95.38 85 TYR A N 1
ATOM 633 C CA . TYR A 1 85 ? -10.988 3.237 18.150 1.00 95.38 85 TYR A CA 1
ATOM 634 C C . TYR A 1 85 ? -11.046 4.741 18.447 1.00 95.38 85 TYR A C 1
ATOM 636 O O . TYR A 1 85 ? -11.192 5.561 17.546 1.00 95.38 85 TYR A O 1
ATOM 644 N N . PRO A 1 86 ? -10.845 5.159 19.710 1.00 94.56 86 PRO A N 1
ATOM 645 C CA . PRO A 1 86 ? -10.714 6.581 20.039 1.00 94.56 86 PRO A CA 1
ATOM 646 C C . PRO A 1 86 ? -9.405 7.190 19.506 1.00 94.56 86 PRO A C 1
ATOM 648 O O . PRO A 1 86 ? -9.303 8.402 19.295 1.00 94.56 86 PRO A O 1
ATOM 651 N N . PHE A 1 87 ? -8.376 6.360 19.329 1.00 96.38 87 PHE A N 1
ATOM 652 C CA . PHE A 1 87 ? -7.089 6.735 18.762 1.00 96.38 87 PHE A CA 1
ATOM 653 C C . PHE A 1 87 ? -6.369 5.508 18.195 1.00 96.38 87 PHE A C 1
ATOM 655 O O . PHE A 1 87 ? -6.657 4.379 18.591 1.00 96.38 87 PHE A O 1
ATOM 662 N N . VAL A 1 88 ? -5.399 5.745 17.316 1.00 97.94 88 VAL A N 1
ATOM 663 C CA . VAL A 1 88 ? -4.480 4.727 16.792 1.00 97.94 88 VAL A CA 1
ATOM 664 C C . VAL A 1 88 ? -3.042 5.227 16.862 1.00 97.94 88 VAL A C 1
ATOM 666 O O . VAL A 1 88 ? -2.782 6.427 16.733 1.00 97.94 88 VAL A O 1
ATOM 669 N N . PHE A 1 89 ? -2.101 4.307 17.049 1.00 98.19 89 PHE A N 1
ATOM 670 C CA . PHE A 1 89 ? -0.686 4.576 16.822 1.00 98.19 89 PHE A CA 1
ATOM 671 C C . PHE A 1 89 ? -0.364 4.365 15.349 1.00 98.19 89 PHE A C 1
ATOM 673 O O . PHE A 1 89 ? -0.860 3.428 14.729 1.00 98.19 89 PHE A O 1
ATOM 680 N N . VAL A 1 90 ? 0.488 5.216 14.792 1.00 98.00 90 VAL A N 1
ATOM 681 C CA . VAL A 1 90 ? 1.007 5.067 13.437 1.00 98.00 90 VAL A CA 1
ATOM 682 C C . VAL A 1 90 ? 2.528 5.098 13.511 1.00 98.00 90 VAL A C 1
ATOM 684 O O . VAL A 1 90 ? 3.118 6.177 13.428 1.00 98.00 90 VAL A O 1
ATOM 687 N N . PRO A 1 91 ? 3.184 3.945 13.729 1.00 96.69 91 PRO A N 1
ATOM 688 C CA . PRO A 1 91 ? 4.605 3.799 13.461 1.00 96.69 91 PRO A CA 1
ATOM 689 C C . PRO A 1 91 ? 4.915 4.092 11.989 1.00 96.69 91 PRO A C 1
ATOM 691 O O . PRO A 1 91 ? 4.308 3.498 11.091 1.00 96.69 91 PRO A O 1
ATOM 694 N N . LEU A 1 92 ? 5.868 4.998 11.761 1.00 94.94 92 LEU A N 1
ATOM 695 C CA . LEU A 1 92 ? 6.504 5.199 10.463 1.00 94.94 92 LEU A CA 1
ATOM 696 C C . LEU A 1 92 ? 7.918 4.643 10.506 1.00 94.94 92 LEU A C 1
ATOM 698 O O . LEU A 1 92 ? 8.652 4.905 11.458 1.00 94.94 92 LEU A O 1
ATOM 702 N N . ASP A 1 93 ? 8.303 3.935 9.450 1.00 93.56 93 ASP A N 1
ATOM 703 C CA . ASP A 1 93 ? 9.670 3.456 9.295 1.00 93.56 93 ASP A CA 1
ATOM 704 C C . ASP A 1 93 ? 10.144 3.534 7.837 1.00 93.56 93 ASP A C 1
ATOM 706 O O . ASP A 1 93 ? 9.364 3.483 6.879 1.00 93.56 93 ASP A O 1
ATOM 710 N N . GLY A 1 94 ? 11.452 3.706 7.667 1.00 91.50 94 GLY A N 1
ATOM 711 C CA . GLY A 1 94 ? 12.125 3.780 6.383 1.00 91.50 94 GLY A CA 1
ATOM 712 C C . GLY A 1 94 ? 12.803 2.459 6.035 1.00 91.50 94 GLY A C 1
ATOM 713 O O . GLY A 1 94 ? 13.748 2.036 6.689 1.00 91.50 94 GLY A O 1
ATOM 714 N N . THR A 1 95 ? 12.421 1.840 4.920 1.00 92.12 95 THR A N 1
ATOM 715 C CA . THR A 1 95 ? 13.070 0.621 4.419 1.00 92.12 95 THR A CA 1
ATOM 716 C C . THR A 1 95 ? 13.500 0.747 2.958 1.00 92.12 95 THR A C 1
ATOM 718 O O . THR A 1 95 ? 13.351 1.785 2.305 1.00 92.12 95 THR A O 1
ATOM 721 N N . SER A 1 96 ? 14.136 -0.300 2.436 1.00 92.81 96 SER A N 1
ATOM 722 C CA . SER A 1 96 ? 14.569 -0.375 1.042 1.00 92.81 96 SER A CA 1
ATOM 723 C C . SER A 1 96 ? 14.177 -1.705 0.424 1.00 92.81 96 SER A C 1
ATOM 725 O O . SER A 1 96 ? 14.441 -2.760 0.992 1.00 92.81 96 SER A O 1
ATOM 727 N N . LEU A 1 97 ? 13.638 -1.656 -0.787 1.00 92.75 97 LEU A N 1
ATOM 728 C CA . LEU A 1 97 ? 13.415 -2.829 -1.618 1.00 92.75 97 LEU A CA 1
ATOM 729 C C . LEU A 1 97 ? 14.647 -3.033 -2.493 1.00 92.75 97 LEU A C 1
ATOM 731 O O . LEU A 1 97 ? 14.939 -2.186 -3.334 1.00 92.75 97 LEU A O 1
ATOM 735 N N . ASN A 1 98 ? 15.365 -4.138 -2.294 1.00 91.31 98 ASN A N 1
ATOM 736 C CA . ASN A 1 98 ? 16.446 -4.561 -3.182 1.00 91.31 98 ASN A CA 1
ATOM 737 C C . ASN A 1 98 ? 15.864 -5.393 -4.323 1.00 91.31 98 ASN A C 1
ATOM 739 O O . ASN A 1 98 ? 15.369 -6.495 -4.090 1.00 91.31 98 ASN A O 1
ATOM 743 N N . LEU A 1 99 ? 15.884 -4.844 -5.536 1.00 88.88 99 LEU A N 1
ATOM 744 C CA . LEU A 1 99 ? 15.172 -5.398 -6.683 1.00 88.88 99 LEU A CA 1
ATOM 745 C C . LEU A 1 99 ? 16.163 -5.805 -7.773 1.00 88.88 99 LEU A C 1
ATOM 747 O O . LEU A 1 99 ? 17.111 -5.082 -8.079 1.00 88.88 99 LEU A O 1
ATOM 751 N N . ALA A 1 100 ? 15.932 -6.975 -8.369 1.00 84.94 100 ALA A N 1
ATOM 752 C CA . ALA A 1 100 ? 16.760 -7.469 -9.459 1.00 84.94 100 ALA A CA 1
ATOM 753 C C . ALA A 1 100 ? 16.598 -6.585 -10.707 1.00 84.94 100 ALA A C 1
ATOM 755 O O . ALA A 1 100 ? 15.491 -6.374 -11.200 1.00 84.94 100 ALA A O 1
ATOM 756 N N . ASP A 1 101 ? 17.721 -6.091 -11.224 1.00 84.75 101 ASP A N 1
ATOM 757 C CA . ASP A 1 101 ? 17.798 -5.246 -12.419 1.00 84.75 101 ASP A CA 1
ATOM 758 C C . ASP A 1 101 ? 19.148 -5.473 -13.114 1.00 84.75 101 ASP A C 1
ATOM 760 O O . ASP A 1 101 ? 20.015 -4.600 -13.181 1.00 84.75 101 ASP A O 1
ATOM 764 N N . HIS A 1 102 ? 19.365 -6.713 -13.564 1.00 81.25 102 HIS A N 1
ATOM 765 C CA . HIS A 1 102 ? 20.644 -7.151 -14.135 1.00 81.25 102 HIS A CA 1
ATOM 766 C C . HIS A 1 102 ? 21.044 -6.343 -15.376 1.00 81.25 102 HIS A C 1
ATOM 768 O O . HIS A 1 102 ? 22.217 -6.018 -15.540 1.00 81.25 102 HIS A O 1
ATOM 774 N N . ALA A 1 103 ? 20.067 -5.978 -16.212 1.00 84.69 103 ALA A N 1
ATOM 775 C CA . ALA A 1 103 ? 20.279 -5.177 -17.416 1.00 84.69 103 ALA A CA 1
ATOM 776 C C . ALA A 1 103 ? 20.403 -3.668 -17.133 1.00 84.69 103 ALA A C 1
ATOM 778 O O . ALA A 1 103 ? 20.746 -2.903 -18.028 1.00 84.69 103 ALA A O 1
ATOM 779 N N . ARG A 1 104 ? 20.137 -3.231 -15.894 1.00 82.50 104 ARG A N 1
ATOM 780 C CA . ARG A 1 104 ? 20.141 -1.824 -15.466 1.00 82.50 104 ARG A CA 1
ATOM 781 C C . ARG A 1 104 ? 19.194 -0.903 -16.236 1.00 82.50 104 ARG A C 1
ATOM 783 O O . ARG A 1 104 ? 19.398 0.309 -16.241 1.00 82.50 104 ARG A O 1
ATOM 790 N N . THR A 1 105 ? 18.149 -1.459 -16.836 1.00 86.31 105 THR A N 1
ATOM 791 C CA . THR A 1 105 ? 17.183 -0.728 -17.665 1.00 86.31 105 THR A CA 1
ATOM 792 C C . THR A 1 105 ? 16.009 -0.173 -16.866 1.00 86.31 105 THR A C 1
ATOM 794 O O . THR A 1 105 ? 15.175 0.521 -17.434 1.00 86.31 105 THR A O 1
ATOM 797 N N . LYS A 1 106 ? 15.890 -0.511 -15.576 1.00 86.31 106 LYS A N 1
ATOM 798 C CA . LYS A 1 106 ? 14.821 0.001 -14.712 1.00 86.31 106 LYS A CA 1
ATOM 799 C C . LYS A 1 106 ? 15.216 1.335 -14.077 1.00 86.31 106 LYS A C 1
ATOM 801 O O . LYS A 1 106 ? 16.391 1.584 -13.777 1.00 86.31 106 LYS A O 1
ATOM 806 N N . ASP A 1 107 ? 14.207 2.136 -13.749 1.00 88.06 107 ASP A N 1
ATOM 807 C CA . ASP A 1 107 ? 14.346 3.454 -13.109 1.00 88.06 107 ASP A CA 1
ATOM 808 C C . ASP A 1 107 ? 14.672 3.374 -11.605 1.00 88.06 107 ASP A C 1
ATOM 810 O O . ASP A 1 107 ? 14.323 4.238 -10.804 1.00 88.06 107 ASP A O 1
ATOM 814 N N . PHE A 1 108 ? 15.357 2.311 -11.182 1.00 90.56 108 PHE A N 1
ATOM 815 C CA . PHE A 1 108 ? 15.707 2.081 -9.788 1.00 90.56 108 PHE A CA 1
ATOM 816 C C . PHE A 1 108 ? 16.851 2.976 -9.310 1.00 90.56 108 PHE A C 1
ATOM 818 O O . PHE A 1 108 ? 17.847 3.204 -10.001 1.00 90.56 108 PHE A O 1
ATOM 825 N N . GLY A 1 109 ? 16.753 3.431 -8.065 1.00 88.19 109 GLY A N 1
ATOM 826 C CA . GLY A 1 109 ? 17.760 4.271 -7.429 1.00 88.19 109 GLY A CA 1
ATOM 827 C C . GLY A 1 109 ? 18.775 3.469 -6.623 1.00 88.19 109 GLY A C 1
ATOM 828 O O . GLY A 1 109 ? 18.646 2.261 -6.429 1.00 88.19 109 GLY A O 1
ATOM 829 N N . SER A 1 110 ? 19.794 4.154 -6.106 1.00 87.25 110 SER A N 1
ATOM 830 C CA . SER A 1 110 ? 20.713 3.548 -5.130 1.00 87.25 110 SER A CA 1
ATOM 831 C C . SER A 1 110 ? 20.014 3.316 -3.783 1.00 87.25 110 SER A C 1
ATOM 833 O O . SER A 1 110 ? 19.332 4.209 -3.285 1.00 87.25 110 SER A O 1
ATOM 835 N N . ILE A 1 111 ? 20.203 2.151 -3.156 1.00 86.12 111 ILE A N 1
ATOM 836 C CA . ILE A 1 111 ? 19.587 1.834 -1.846 1.00 86.12 111 ILE A CA 1
ATOM 837 C C . ILE A 1 111 ? 20.592 1.619 -0.704 1.00 86.12 111 ILE A C 1
ATOM 839 O O . ILE A 1 111 ? 20.190 1.527 0.454 1.00 86.12 111 ILE A O 1
ATOM 843 N N . GLY A 1 112 ? 21.894 1.651 -0.996 1.00 75.31 112 GLY A N 1
ATOM 844 C CA . GLY A 1 112 ? 22.984 1.505 -0.025 1.00 75.31 112 GLY A CA 1
ATOM 845 C C . GLY A 1 112 ? 24.279 2.172 -0.501 1.00 75.31 112 GLY A C 1
ATOM 846 O O . GLY A 1 112 ? 24.253 3.012 -1.405 1.00 75.31 112 GLY A O 1
ATOM 847 N N . SER A 1 113 ? 25.420 1.815 0.100 1.00 60.53 113 SER A N 1
ATOM 848 C CA . SER A 1 113 ? 26.727 2.284 -0.375 1.00 60.53 113 SER A CA 1
ATOM 849 C C . SER A 1 113 ? 27.025 1.729 -1.775 1.00 60.53 113 SER A C 1
ATOM 851 O O . SER A 1 113 ? 26.734 0.573 -2.089 1.00 60.53 113 SER A O 1
ATOM 853 N N . ARG A 1 114 ? 27.597 2.580 -2.638 1.00 52.44 114 ARG A N 1
ATOM 854 C CA . ARG A 1 114 ? 27.823 2.302 -4.069 1.00 52.44 114 ARG A CA 1
ATOM 855 C C . ARG A 1 114 ? 28.686 1.058 -4.312 1.00 52.44 114 ARG A C 1
ATOM 857 O O . ARG A 1 114 ? 28.496 0.401 -5.328 1.00 52.44 114 ARG A O 1
ATOM 864 N N . GLU A 1 115 ? 29.561 0.717 -3.367 1.00 55.25 115 GLU A N 1
ATOM 865 C CA . GLU A 1 115 ? 30.420 -0.477 -3.398 1.00 55.25 115 GLU A CA 1
ATOM 866 C C . GLU A 1 115 ? 29.626 -1.780 -3.517 1.00 55.25 115 GLU A C 1
ATOM 868 O O . GLU A 1 115 ? 30.080 -2.715 -4.165 1.00 55.25 115 GLU A O 1
ATOM 873 N N . ARG A 1 116 ? 28.409 -1.832 -2.959 1.00 59.56 116 ARG A N 1
ATOM 874 C CA . ARG A 1 116 ? 27.548 -3.020 -3.042 1.00 59.56 116 ARG A CA 1
ATOM 875 C C . ARG A 1 116 ? 26.709 -3.078 -4.318 1.00 59.56 116 ARG A C 1
ATOM 877 O O . ARG A 1 116 ? 26.038 -4.077 -4.544 1.00 59.56 116 ARG A O 1
ATOM 884 N N . GLY A 1 117 ? 26.675 -2.007 -5.118 1.00 68.25 117 GLY A N 1
ATOM 885 C CA . GLY A 1 117 ? 25.937 -1.951 -6.387 1.00 68.25 117 GLY A CA 1
ATOM 886 C C . GLY A 1 117 ? 24.416 -2.162 -6.295 1.00 68.25 117 GLY A C 1
ATOM 887 O O . GLY A 1 117 ? 23.765 -2.228 -7.335 1.00 68.25 117 GLY A O 1
ATOM 888 N N . ALA A 1 118 ? 23.851 -2.264 -5.086 1.00 82.12 118 ALA A N 1
ATOM 889 C CA . ALA A 1 118 ? 22.444 -2.573 -4.866 1.00 82.12 118 ALA A CA 1
ATOM 890 C C . ALA A 1 118 ? 21.545 -1.425 -5.347 1.00 82.12 118 ALA A C 1
ATOM 892 O O . ALA A 1 118 ? 21.722 -0.262 -4.953 1.00 82.12 118 ALA A O 1
ATOM 893 N N . ARG A 1 119 ? 20.571 -1.771 -6.192 1.00 87.44 119 ARG A N 1
ATOM 894 C CA . ARG A 1 119 ? 19.575 -0.855 -6.753 1.00 87.44 119 ARG A CA 1
ATOM 895 C C . ARG A 1 119 ? 18.174 -1.278 -6.335 1.00 87.44 119 ARG A C 1
ATOM 897 O O . ARG A 1 119 ? 17.901 -2.455 -6.125 1.00 87.44 119 ARG A O 1
ATOM 904 N N . GLY A 1 120 ? 17.289 -0.300 -6.232 1.00 92.56 120 GLY A N 1
ATOM 905 C CA . GLY A 1 120 ? 15.877 -0.545 -6.003 1.00 92.56 120 GLY A CA 1
ATOM 906 C C . GLY A 1 120 ? 15.149 0.714 -5.572 1.00 92.56 120 GLY A C 1
ATOM 907 O O . GLY A 1 120 ? 15.431 1.806 -6.073 1.00 92.56 120 GLY A O 1
ATOM 908 N N . LEU A 1 121 ? 14.216 0.558 -4.640 1.00 94.00 121 LEU A N 1
ATOM 909 C CA . LEU A 1 121 ? 13.356 1.636 -4.168 1.00 94.00 121 LEU A CA 1
ATOM 910 C C . LEU A 1 121 ? 13.550 1.858 -2.674 1.00 94.00 121 LEU A C 1
ATOM 912 O O . LEU A 1 121 ? 13.788 0.921 -1.912 1.00 94.00 121 LEU A O 1
ATOM 916 N N . LYS A 1 122 ? 13.439 3.111 -2.257 1.00 93.81 122 LYS A N 1
ATOM 917 C CA . LYS A 1 122 ? 13.229 3.478 -0.864 1.00 93.81 122 LYS A CA 1
ATOM 918 C C . LYS A 1 122 ? 11.741 3.509 -0.575 1.00 93.81 122 LYS A C 1
ATOM 920 O O . LYS A 1 122 ? 10.949 3.836 -1.459 1.00 93.81 122 LYS A O 1
ATOM 925 N N . VAL A 1 123 ? 11.391 3.142 0.648 1.00 94.44 123 VAL A N 1
ATOM 926 C CA . VAL A 1 123 ? 10.013 3.065 1.111 1.00 94.44 123 VAL A CA 1
ATOM 927 C C . VAL A 1 123 ? 9.926 3.733 2.470 1.00 94.44 123 VAL A C 1
ATOM 929 O O . VAL A 1 123 ? 10.777 3.483 3.317 1.00 94.44 123 VAL A O 1
ATOM 932 N N . ILE A 1 124 ? 8.899 4.547 2.673 1.00 94.69 124 ILE A N 1
ATOM 933 C CA . ILE A 1 124 ? 8.393 4.861 4.009 1.00 94.69 124 ILE A CA 1
ATOM 934 C C . ILE A 1 124 ? 7.024 4.214 4.113 1.00 94.69 124 ILE A C 1
ATOM 936 O O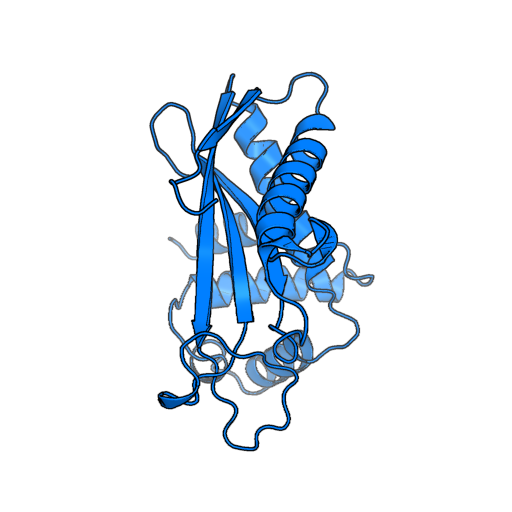 . ILE A 1 124 ? 6.164 4.461 3.263 1.00 94.69 124 ILE A O 1
ATOM 940 N N . ASN A 1 125 ? 6.843 3.355 5.107 1.00 94.56 125 ASN A N 1
ATOM 941 C CA . ASN A 1 125 ? 5.557 2.752 5.420 1.00 94.56 125 ASN A CA 1
ATOM 942 C C . ASN A 1 125 ? 4.962 3.410 6.666 1.00 94.56 125 ASN A C 1
ATOM 944 O O . ASN A 1 125 ? 5.678 3.868 7.548 1.00 94.56 125 ASN A O 1
ATOM 948 N N . ALA A 1 126 ? 3.637 3.450 6.717 1.00 97.00 126 ALA A N 1
ATOM 949 C CA . ALA A 1 126 ? 2.871 3.872 7.873 1.00 97.00 126 ALA A CA 1
ATOM 950 C C . ALA A 1 126 ? 1.810 2.804 8.132 1.00 97.00 126 ALA A C 1
ATOM 952 O O . ALA A 1 126 ? 0.978 2.526 7.266 1.00 97.00 126 ALA A O 1
ATOM 953 N N . ILE A 1 127 ? 1.853 2.177 9.302 1.00 97.62 127 ILE A N 1
ATOM 954 C CA . ILE A 1 127 ? 0.922 1.108 9.685 1.00 97.62 127 ILE A CA 1
ATOM 955 C C . ILE A 1 127 ? 0.098 1.624 10.855 1.00 97.62 127 ILE A C 1
ATOM 957 O O . ILE A 1 127 ? 0.679 2.073 11.834 1.00 97.62 127 ILE A O 1
ATOM 961 N N . ALA A 1 128 ? -1.230 1.564 10.773 1.00 98.12 128 ALA A N 1
ATOM 962 C CA . ALA A 1 128 ? -2.071 1.874 11.922 1.00 98.12 128 ALA A CA 1
ATOM 963 C C . ALA A 1 128 ? -2.117 0.679 12.875 1.00 98.12 128 ALA A C 1
ATOM 965 O O . ALA A 1 128 ? -2.275 -0.469 12.454 1.00 98.12 128 ALA A O 1
ATOM 966 N N . VAL A 1 129 ? -2.006 0.962 14.165 1.00 98.31 129 VAL A N 1
ATOM 967 C CA . VAL A 1 129 ? -2.011 -0.011 15.252 1.00 98.31 129 VAL A CA 1
ATOM 968 C C . VAL A 1 129 ? -3.009 0.455 16.306 1.00 98.31 129 VAL A C 1
ATOM 970 O O . VAL A 1 129 ? -3.044 1.630 16.678 1.00 98.31 129 VAL A O 1
ATOM 973 N N . SER A 1 130 ? -3.842 -0.465 16.777 1.00 97.75 130 SER A N 1
ATOM 974 C CA . SER A 1 130 ? -4.851 -0.197 17.795 1.00 97.75 130 SER A CA 1
ATOM 975 C C . SER A 1 130 ? -4.202 0.179 19.138 1.00 97.75 130 SER A C 1
ATOM 977 O O . SER A 1 130 ? -3.019 -0.105 19.366 1.00 97.75 130 SER A O 1
ATOM 979 N N . PRO A 1 131 ? -4.970 0.734 20.094 1.00 97.50 131 PRO A N 1
ATOM 980 C CA . PRO A 1 131 ? -4.479 0.990 21.449 1.00 97.50 131 PRO A CA 1
ATOM 981 C C . PRO A 1 131 ? -3.913 -0.247 22.165 1.00 97.50 131 PRO A C 1
ATOM 983 O O . PRO A 1 131 ? -3.078 -0.109 23.054 1.00 97.50 131 PRO A O 1
ATOM 986 N N . SER A 1 132 ? -4.356 -1.451 21.787 1.00 97.06 132 SER A N 1
ATOM 987 C CA . SER A 1 132 ? -3.883 -2.723 22.344 1.00 97.06 132 SER A CA 1
ATOM 988 C C . SER A 1 132 ? -2.673 -3.314 21.612 1.00 97.06 132 SER A C 1
ATOM 990 O O . SER A 1 132 ? -2.234 -4.407 21.961 1.00 97.06 132 SER A O 1
ATOM 992 N N . GLY A 1 133 ? -2.121 -2.620 20.612 1.00 95.75 133 GLY A N 1
ATOM 993 C CA . GLY A 1 133 ? -0.947 -3.082 19.869 1.00 95.75 133 GLY A CA 1
ATOM 994 C C . GLY A 1 133 ? -1.263 -4.011 18.692 1.00 95.75 133 GLY A C 1
ATOM 995 O O . GLY A 1 133 ? -0.356 -4.661 18.176 1.00 95.75 133 GLY A O 1
ATOM 996 N N . VAL A 1 134 ? -2.523 -4.093 18.252 1.00 97.31 134 VAL A N 1
ATOM 997 C CA . VAL A 1 134 ? -2.932 -4.952 17.129 1.00 97.31 134 VAL A CA 1
ATOM 998 C C . VAL A 1 134 ? -2.895 -4.155 15.821 1.00 97.31 134 VAL A C 1
ATOM 1000 O O . VAL A 1 134 ? -3.477 -3.070 15.773 1.00 97.31 134 VAL A O 1
ATOM 1003 N N . PRO A 1 135 ? -2.245 -4.647 14.748 1.00 97.06 135 PRO A N 1
ATOM 1004 C CA . PRO A 1 135 ? -2.276 -3.979 13.450 1.00 97.06 135 PRO A CA 1
ATOM 1005 C C . PRO A 1 135 ? -3.707 -3.830 12.927 1.00 97.06 135 PRO A C 1
ATOM 1007 O O . PRO A 1 135 ? -4.438 -4.811 12.823 1.00 97.06 135 PRO A O 1
ATOM 1010 N N . VAL A 1 136 ? -4.082 -2.600 12.580 1.00 97.31 136 VAL A N 1
ATOM 1011 C CA . VAL A 1 136 ? -5.380 -2.256 11.985 1.00 97.31 136 VAL A CA 1
ATOM 1012 C C . VAL A 1 136 ? -5.296 -2.302 10.462 1.00 97.31 136 VAL A C 1
ATOM 1014 O O . VAL A 1 136 ? -6.212 -2.786 9.810 1.00 97.31 136 VAL A O 1
ATOM 1017 N N . GLY A 1 137 ? -4.190 -1.829 9.882 1.00 97.38 137 GLY A N 1
ATOM 1018 C CA . GLY A 1 137 ? -4.002 -1.828 8.434 1.00 97.38 137 GLY A CA 1
ATOM 1019 C C . GLY A 1 137 ? -2.882 -0.905 7.965 1.00 97.38 137 GLY A C 1
ATOM 1020 O O . GLY A 1 137 ? -2.160 -0.302 8.764 1.00 97.38 137 GLY A O 1
ATOM 1021 N N . LEU A 1 138 ? -2.726 -0.801 6.645 1.00 97.06 138 LEU A N 1
ATOM 1022 C CA . LEU A 1 138 ? -1.774 0.116 6.025 1.00 97.06 138 LEU A CA 1
ATOM 1023 C C . LEU A 1 138 ? -2.373 1.530 6.001 1.00 97.06 138 LEU A C 1
ATOM 1025 O O . LEU A 1 138 ? -3.308 1.789 5.257 1.00 97.06 138 LEU A O 1
ATOM 1029 N N . ALA A 1 139 ? -1.814 2.445 6.791 1.00 97.06 139 ALA A N 1
ATOM 1030 C CA . ALA A 1 139 ? -2.250 3.842 6.860 1.00 97.06 139 ALA A CA 1
ATOM 1031 C C . ALA A 1 139 ? -1.650 4.705 5.740 1.00 97.06 139 ALA A C 1
ATOM 1033 O O . ALA A 1 139 ? -2.171 5.767 5.407 1.00 97.06 139 ALA A O 1
ATOM 1034 N N . GLY A 1 140 ? -0.534 4.265 5.159 1.00 95.44 140 GLY A N 1
ATOM 1035 C CA . GLY A 1 140 ? 0.101 4.944 4.043 1.00 95.44 140 GLY A CA 1
ATOM 1036 C C . GLY A 1 140 ? 1.403 4.281 3.620 1.00 95.44 140 GLY A C 1
ATOM 1037 O O . GLY A 1 140 ? 2.022 3.515 4.358 1.00 95.44 140 GLY A O 1
ATOM 1038 N N . MET A 1 141 ? 1.838 4.593 2.404 1.00 94.56 141 MET A N 1
ATOM 1039 C CA . MET A 1 141 ? 3.123 4.156 1.877 1.00 94.56 141 MET A CA 1
ATOM 1040 C C . MET A 1 141 ? 3.642 5.179 0.869 1.00 94.56 141 MET A C 1
ATOM 1042 O O . MET A 1 141 ? 2.886 5.726 0.066 1.00 94.56 141 MET A O 1
ATOM 1046 N N . ARG A 1 142 ? 4.951 5.424 0.878 1.00 92.38 142 ARG A N 1
ATOM 1047 C CA . ARG A 1 142 ? 5.625 6.234 -0.136 1.00 92.38 142 ARG A CA 1
ATOM 1048 C C . ARG A 1 142 ? 6.820 5.479 -0.682 1.00 92.38 142 ARG A C 1
ATOM 1050 O O . ARG A 1 142 ? 7.713 5.132 0.081 1.00 92.38 142 ARG A O 1
ATOM 1057 N N . LEU A 1 143 ? 6.858 5.287 -1.999 1.00 92.69 143 LEU A N 1
ATOM 1058 C CA . LEU A 1 143 ? 8.013 4.737 -2.702 1.00 92.69 143 LEU A CA 1
ATOM 1059 C C . LEU A 1 143 ? 8.725 5.825 -3.503 1.00 92.69 143 LEU A C 1
ATOM 1061 O O . LEU A 1 143 ? 8.083 6.720 -4.054 1.00 92.69 143 LEU A O 1
ATOM 1065 N N . TRP A 1 144 ? 10.051 5.738 -3.585 1.00 92.62 144 TRP A N 1
ATOM 1066 C CA . TRP A 1 144 ? 10.839 6.557 -4.502 1.00 92.62 144 TRP A CA 1
ATOM 1067 C C . TRP A 1 144 ? 12.161 5.887 -4.881 1.00 92.62 144 TRP A C 1
ATOM 1069 O O . TRP A 1 144 ? 12.742 5.108 -4.123 1.00 92.62 144 TRP A O 1
ATOM 1079 N N . ALA A 1 145 ? 12.675 6.232 -6.057 1.00 91.50 145 ALA A N 1
ATOM 1080 C CA . ALA A 1 145 ? 14.044 5.936 -6.450 1.00 91.50 145 ALA A CA 1
ATOM 1081 C C . ALA A 1 145 ? 14.952 7.113 -6.064 1.00 91.50 145 ALA A C 1
ATOM 1083 O O . ALA A 1 145 ? 14.654 8.268 -6.366 1.00 91.50 145 ALA A O 1
ATOM 1084 N N . ARG A 1 146 ? 16.091 6.846 -5.411 1.00 86.62 146 ARG A N 1
ATOM 1085 C CA . ARG A 1 146 ? 17.114 7.884 -5.207 1.00 86.62 146 ARG A CA 1
ATOM 1086 C C . ARG A 1 146 ? 17.734 8.286 -6.545 1.00 86.62 146 ARG A C 1
ATOM 1088 O O . ARG A 1 146 ? 18.355 7.449 -7.203 1.00 86.62 146 ARG A O 1
ATOM 1095 N N . GLY A 1 147 ? 17.631 9.570 -6.879 1.00 77.31 147 GLY A N 1
ATOM 1096 C CA . GLY A 1 147 ? 18.339 10.178 -8.003 1.00 77.31 147 GLY A CA 1
ATOM 1097 C C . GLY A 1 147 ? 19.862 10.270 -7.796 1.00 77.31 147 GLY A C 1
ATOM 1098 O O . GLY A 1 147 ? 20.395 9.826 -6.770 1.00 77.31 147 GLY A O 1
ATOM 1099 N N . PRO A 1 148 ? 20.592 10.852 -8.766 1.00 68.81 148 PRO A N 1
ATOM 1100 C CA . PRO A 1 148 ? 22.031 11.060 -8.656 1.00 68.81 148 PRO A CA 1
ATOM 1101 C C . PRO A 1 148 ? 22.391 11.906 -7.427 1.00 68.81 148 PRO A C 1
ATOM 1103 O O . PRO A 1 148 ? 21.640 12.780 -6.992 1.00 68.81 148 PRO A O 1
ATOM 1106 N N . LYS A 1 149 ? 23.567 11.633 -6.845 1.00 66.00 149 LYS A N 1
ATOM 1107 C CA . LYS A 1 149 ? 24.008 12.281 -5.604 1.00 66.00 149 LYS A CA 1
ATOM 1108 C C . LYS A 1 149 ? 24.104 13.798 -5.833 1.00 66.00 149 LYS A C 1
ATOM 1110 O O . LYS A 1 149 ? 24.833 14.211 -6.734 1.00 66.00 149 LYS A O 1
ATOM 1115 N N . PRO A 1 150 ? 23.431 14.637 -5.028 1.00 61.47 150 PRO A N 1
ATOM 1116 C CA . PRO A 1 150 ? 23.443 16.068 -5.298 1.00 61.47 150 PRO A CA 1
ATOM 1117 C C . PRO A 1 150 ? 24.827 16.657 -5.019 1.00 61.47 150 PRO A C 1
ATOM 1119 O O . PRO A 1 150 ? 25.473 16.287 -4.035 1.00 61.47 150 PRO A O 1
ATOM 1122 N N . THR A 1 151 ? 25.249 17.605 -5.855 1.00 59.66 151 THR A N 1
ATOM 1123 C CA . THR A 1 151 ? 26.567 18.262 -5.799 1.00 59.66 151 THR A CA 1
ATOM 1124 C C . THR A 1 151 ? 26.722 19.204 -4.600 1.00 59.66 151 THR A C 1
ATOM 1126 O O . THR A 1 151 ? 27.834 19.453 -4.142 1.00 59.66 151 THR A O 1
ATOM 1129 N N . ARG A 1 152 ? 25.614 19.706 -4.035 1.00 61.28 152 ARG A N 1
ATOM 1130 C CA . ARG A 1 152 ? 25.617 20.615 -2.876 1.00 61.28 152 ARG A CA 1
ATOM 1131 C C . ARG A 1 152 ? 25.664 19.869 -1.538 1.00 61.28 152 ARG A C 1
ATOM 1133 O O . ARG A 1 152 ? 24.960 18.874 -1.338 1.00 61.28 152 ARG A O 1
ATOM 1140 N N . HIS A 1 153 ? 26.420 20.411 -0.579 1.00 62.94 153 HIS A N 1
ATOM 1141 C CA . HIS A 1 153 ? 26.495 19.908 0.800 1.00 62.94 153 HIS A CA 1
ATOM 1142 C C . HIS A 1 153 ? 25.121 19.858 1.495 1.00 62.94 153 HIS A C 1
ATOM 1144 O O . HIS A 1 153 ? 24.333 20.797 1.402 1.00 62.94 153 HIS A O 1
ATOM 1150 N N . LYS A 1 154 ? 24.869 18.784 2.265 1.00 60.06 154 LYS A N 1
ATOM 1151 C CA . LYS A 1 154 ? 23.574 18.452 2.905 1.00 60.06 154 LYS A CA 1
ATOM 1152 C C . LYS A 1 154 ? 22.982 19.585 3.767 1.00 60.06 154 LYS A C 1
ATOM 1154 O O . LYS A 1 154 ? 21.768 19.749 3.789 1.00 60.06 154 LYS A O 1
ATOM 1159 N N . ARG A 1 155 ? 23.822 20.383 4.445 1.00 62.19 155 ARG A N 1
ATOM 1160 C CA . ARG A 1 155 ? 23.391 21.506 5.309 1.00 62.19 155 ARG A CA 1
ATOM 1161 C C . ARG A 1 155 ? 22.855 22.719 4.541 1.00 62.19 155 ARG A C 1
ATOM 1163 O O . ARG A 1 155 ? 22.069 23.467 5.097 1.00 62.19 155 ARG A O 1
ATOM 1170 N N . ARG A 1 156 ? 23.247 22.896 3.275 1.00 61.50 156 ARG A N 1
ATOM 1171 C CA . ARG A 1 156 ? 22.818 24.020 2.417 1.00 61.50 156 ARG A CA 1
ATOM 1172 C C . ARG A 1 156 ? 21.574 23.701 1.581 1.00 61.50 156 ARG A C 1
ATOM 1174 O O . ARG A 1 156 ? 21.219 24.478 0.704 1.00 61.50 156 ARG A O 1
ATOM 1181 N N . ARG A 1 157 ? 20.961 22.535 1.797 1.00 62.16 157 ARG A N 1
ATOM 1182 C CA . ARG A 1 157 ? 19.775 22.082 1.063 1.00 62.16 157 ARG A CA 1
ATOM 1183 C C . ARG A 1 157 ? 18.509 22.553 1.764 1.00 62.16 157 ARG A C 1
ATOM 1185 O O . ARG A 1 157 ? 18.424 22.442 2.993 1.00 62.16 157 ARG A O 1
ATOM 1192 N N . VAL A 1 158 ? 17.536 23.009 0.983 1.00 65.62 158 VAL A N 1
ATOM 1193 C CA . VAL A 1 158 ? 16.163 23.194 1.465 1.00 65.62 158 VAL A CA 1
ATOM 1194 C C . VAL A 1 158 ? 15.568 21.831 1.822 1.00 65.62 158 VAL A C 1
ATOM 1196 O O . VAL A 1 158 ? 16.057 20.797 1.363 1.00 65.62 158 VAL A O 1
ATOM 1199 N N . THR A 1 159 ? 14.569 21.799 2.703 1.00 62.72 159 THR A N 1
ATOM 1200 C CA . THR A 1 159 ? 13.984 20.540 3.197 1.00 62.72 159 THR A CA 1
ATOM 1201 C C . THR A 1 159 ? 13.450 19.669 2.062 1.00 62.72 159 THR A C 1
ATOM 1203 O O . THR A 1 159 ? 13.573 18.452 2.140 1.00 62.72 159 THR A O 1
ATOM 1206 N N . GLU A 1 160 ? 12.970 20.277 0.975 1.00 62.97 160 GLU A N 1
ATOM 1207 C CA . GLU A 1 160 ? 12.473 19.558 -0.201 1.00 62.97 160 GLU A CA 1
ATOM 1208 C C . GLU A 1 160 ? 13.533 18.711 -0.916 1.00 62.97 160 GLU A C 1
ATOM 1210 O O . GLU A 1 160 ? 13.214 17.656 -1.455 1.00 62.97 160 GLU A O 1
ATOM 1215 N N . ASP A 1 161 ? 14.802 19.117 -0.840 1.00 60.91 161 ASP A N 1
ATOM 1216 C CA . ASP A 1 161 ? 15.945 18.409 -1.429 1.00 60.91 161 ASP A CA 1
ATOM 1217 C C . ASP A 1 161 ? 16.523 17.326 -0.492 1.00 60.91 161 ASP A C 1
ATOM 1219 O O . ASP A 1 161 ? 17.590 16.743 -0.753 1.00 60.91 161 ASP A O 1
ATOM 1223 N N . LYS A 1 162 ? 15.891 17.107 0.667 1.00 76.19 162 LYS A N 1
ATOM 1224 C CA . LYS A 1 162 ? 16.313 16.129 1.675 1.00 76.19 162 LYS A CA 1
ATOM 1225 C C . LYS A 1 162 ? 15.327 14.974 1.714 1.00 76.19 162 LYS A C 1
ATOM 1227 O O . LYS A 1 162 ? 14.123 15.165 1.654 1.00 76.19 162 LYS A O 1
ATOM 1232 N N . GLU A 1 163 ? 15.846 13.776 1.959 1.00 76.12 163 GLU A N 1
ATOM 1233 C CA . GLU A 1 163 ? 15.009 12.581 2.144 1.00 76.12 163 GLU A CA 1
ATOM 1234 C C . GLU A 1 163 ? 14.061 12.695 3.348 1.00 76.12 163 GLU A C 1
ATOM 1236 O O . GLU A 1 163 ? 13.012 12.065 3.344 1.00 76.12 163 GLU A O 1
ATOM 1241 N N . THR A 1 164 ? 14.366 13.565 4.320 1.00 80.81 164 THR A N 1
ATOM 1242 C CA . THR A 1 164 ? 13.464 13.920 5.431 1.00 80.81 164 THR A CA 1
ATOM 1243 C C . THR A 1 164 ? 12.104 14.431 4.943 1.00 80.81 164 THR A C 1
ATOM 1245 O O . THR A 1 164 ? 11.102 14.229 5.619 1.00 80.81 164 THR A O 1
ATOM 1248 N N . ARG A 1 165 ? 12.023 15.025 3.741 1.00 85.12 165 ARG A N 1
ATOM 1249 C CA . ARG A 1 165 ? 10.740 15.393 3.130 1.00 85.12 165 ARG A CA 1
ATOM 1250 C C . ARG A 1 165 ? 9.788 14.203 3.036 1.00 85.12 165 ARG A C 1
ATOM 1252 O O . ARG A 1 165 ? 8.598 14.384 3.238 1.00 85.12 165 ARG A O 1
ATOM 1259 N N . HIS A 1 166 ? 10.279 13.001 2.742 1.00 88.69 166 HIS A N 1
ATOM 1260 C CA . HIS A 1 166 ? 9.399 11.850 2.552 1.00 88.69 166 HIS A CA 1
ATOM 1261 C C . HIS A 1 166 ? 8.687 11.430 3.845 1.00 88.69 166 HIS A C 1
ATOM 1263 O O . HIS A 1 166 ? 7.571 10.924 3.769 1.00 88.69 166 HIS A O 1
ATOM 1269 N N . TRP A 1 167 ? 9.283 11.695 5.011 1.00 90.56 167 TRP A N 1
ATOM 1270 C CA . TRP A 1 167 ? 8.634 11.503 6.310 1.00 90.56 167 TRP A CA 1
ATOM 1271 C C . TRP A 1 167 ? 7.501 12.508 6.511 1.00 90.56 167 TRP A C 1
ATOM 1273 O O . TRP A 1 167 ? 6.391 12.121 6.862 1.00 90.56 167 TRP A O 1
ATOM 1283 N N . LEU A 1 168 ? 7.746 13.783 6.189 1.00 90.00 168 LEU A N 1
ATOM 1284 C CA . LEU A 1 168 ? 6.717 14.827 6.226 1.00 90.00 168 LEU A CA 1
ATOM 1285 C C . LEU A 1 168 ? 5.578 14.534 5.240 1.00 90.00 168 LEU A C 1
ATOM 1287 O O . LEU A 1 168 ? 4.413 14.645 5.607 1.00 90.00 168 LEU A O 1
ATOM 1291 N N . ASP A 1 169 ? 5.907 14.108 4.017 1.00 90.62 169 ASP A N 1
ATOM 1292 C CA . ASP A 1 169 ? 4.927 13.716 3.001 1.00 90.62 169 ASP A CA 1
ATOM 1293 C C . ASP A 1 169 ? 4.080 12.524 3.490 1.00 90.62 169 ASP A C 1
ATOM 1295 O O . ASP A 1 169 ? 2.869 12.499 3.269 1.00 90.62 169 ASP A O 1
ATOM 1299 N N . ALA A 1 170 ? 4.691 11.540 4.159 1.00 92.62 170 ALA A N 1
ATOM 1300 C CA . ALA A 1 170 ? 3.982 10.392 4.721 1.00 92.62 170 ALA A CA 1
ATOM 1301 C C . ALA A 1 170 ? 3.051 10.802 5.873 1.00 92.62 170 ALA A C 1
ATOM 1303 O O . ALA A 1 170 ? 1.875 10.441 5.857 1.00 92.62 170 ALA A O 1
ATOM 1304 N N . VAL A 1 171 ? 3.533 11.616 6.818 1.00 93.81 171 VAL A N 1
ATOM 1305 C CA . VAL A 1 171 ? 2.722 12.167 7.917 1.00 93.81 171 VAL A CA 1
ATOM 1306 C C . VAL A 1 171 ? 1.547 12.983 7.377 1.00 93.81 171 VAL A C 1
ATOM 1308 O O . VAL A 1 171 ? 0.416 12.796 7.826 1.00 93.81 171 VAL A O 1
ATOM 1311 N N . ALA A 1 172 ? 1.780 13.843 6.382 1.00 93.25 172 ALA A N 1
ATOM 1312 C CA . ALA A 1 172 ? 0.738 14.658 5.764 1.00 93.25 172 ALA A CA 1
ATOM 1313 C C . ALA A 1 172 ? -0.328 13.798 5.071 1.00 93.25 172 ALA A C 1
ATOM 1315 O O . ALA A 1 172 ? -1.518 14.047 5.244 1.00 93.25 172 ALA A O 1
ATOM 1316 N N . ARG A 1 173 ? 0.083 12.752 4.340 1.00 93.19 173 ARG A N 1
ATOM 1317 C CA . ARG A 1 173 ? -0.840 11.811 3.684 1.00 93.19 173 ARG A CA 1
ATOM 1318 C C . ARG A 1 173 ? -1.697 11.045 4.684 1.00 93.19 173 ARG A C 1
ATOM 1320 O O . ARG A 1 173 ? -2.903 10.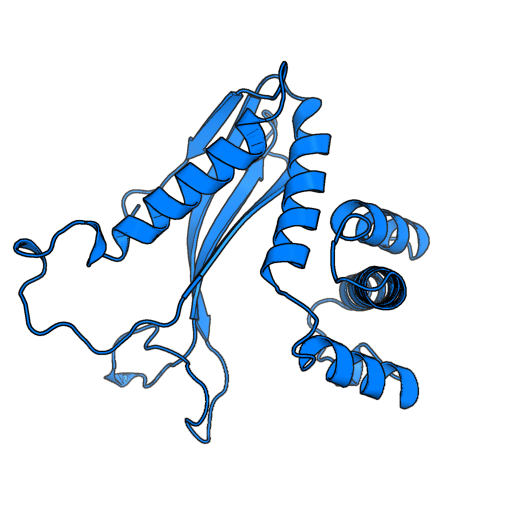966 4.488 1.00 93.19 173 ARG A O 1
ATOM 1327 N N . VAL A 1 174 ? -1.098 10.526 5.758 1.00 95.56 174 VAL A N 1
ATOM 1328 C CA . VAL A 1 174 ? -1.854 9.843 6.821 1.00 95.56 174 VAL A CA 1
ATOM 1329 C C . VAL A 1 174 ? -2.812 10.822 7.497 1.00 95.56 174 VAL A C 1
ATOM 1331 O O . VAL A 1 174 ? -3.980 10.511 7.688 1.00 95.56 174 VAL A O 1
ATOM 1334 N N . THR A 1 175 ? -2.347 12.030 7.816 1.00 94.94 175 THR A N 1
ATOM 1335 C CA . THR A 1 175 ? -3.188 13.058 8.445 1.00 94.94 175 THR A CA 1
ATOM 1336 C C . THR A 1 175 ? -4.387 13.410 7.571 1.00 94.94 175 THR A C 1
ATOM 1338 O O . THR A 1 175 ? -5.495 13.496 8.085 1.00 94.94 175 THR A O 1
ATOM 1341 N N . ALA A 1 176 ? -4.185 13.572 6.261 1.00 93.69 176 ALA A N 1
ATOM 1342 C CA . ALA A 1 176 ? -5.269 13.827 5.320 1.00 93.69 176 ALA A CA 1
ATOM 1343 C C . ALA A 1 176 ? -6.264 12.656 5.283 1.00 93.69 176 ALA A C 1
ATOM 1345 O O . ALA A 1 176 ? -7.451 12.865 5.503 1.00 93.69 176 ALA A O 1
ATOM 1346 N N . ALA A 1 177 ? -5.774 11.422 5.119 1.00 93.44 177 ALA A N 1
ATOM 1347 C CA . ALA A 1 177 ? -6.624 10.234 5.038 1.00 93.44 177 ALA A CA 1
ATOM 1348 C C . ALA A 1 177 ? -7.499 10.022 6.288 1.00 93.44 177 ALA A C 1
ATOM 1350 O O . ALA A 1 177 ? -8.652 9.616 6.177 1.00 93.44 177 ALA A O 1
ATOM 1351 N N . PHE A 1 178 ? -6.969 10.307 7.481 1.00 93.69 178 PHE A N 1
ATOM 1352 C CA . PHE A 1 178 ? -7.712 10.190 8.741 1.00 93.69 178 PHE A CA 1
ATOM 1353 C C . PHE A 1 178 ? -8.539 11.442 9.083 1.00 93.69 178 PHE A C 1
ATOM 1355 O O . PHE A 1 178 ? -9.503 11.352 9.843 1.00 93.69 178 PHE A O 1
ATOM 1362 N N . GLY A 1 179 ? -8.168 12.607 8.545 1.00 87.69 179 GLY A N 1
ATOM 1363 C CA . GLY A 1 179 ? -8.806 13.896 8.818 1.00 87.69 179 GLY A CA 1
ATOM 1364 C C . GLY A 1 179 ? -10.165 14.082 8.141 1.00 87.69 179 GLY A C 1
ATOM 1365 O O . GLY A 1 179 ? -10.971 14.878 8.618 1.00 87.69 179 GLY A O 1
ATOM 1366 N N . ASP A 1 180 ? -10.450 13.315 7.089 1.00 77.06 180 ASP A N 1
ATOM 1367 C CA . ASP A 1 180 ? -11.723 13.371 6.359 1.00 77.06 180 ASP A CA 1
ATOM 1368 C C . ASP A 1 180 ? -12.910 12.783 7.151 1.00 77.06 180 ASP A C 1
ATOM 1370 O O . ASP A 1 180 ? -14.065 12.899 6.734 1.00 77.06 180 ASP A O 1
ATOM 1374 N N . GLN A 1 181 ? -12.663 12.179 8.320 1.00 74.38 181 GLN A N 1
ATOM 1375 C CA . GLN A 1 181 ? -13.707 11.608 9.168 1.00 74.38 181 GLN A CA 1
ATOM 1376 C C . GLN A 1 181 ? -14.133 12.561 10.304 1.00 74.38 181 GLN A C 1
ATOM 1378 O O . GLN A 1 181 ? -13.351 12.809 11.224 1.00 74.38 181 GLN A O 1
ATOM 1383 N N . PRO A 1 182 ? -15.409 13.008 10.358 1.00 68.69 182 PRO A N 1
ATOM 1384 C CA . PRO A 1 182 ? -15.906 13.934 11.388 1.00 68.69 182 PRO A CA 1
ATOM 1385 C C . PRO A 1 182 ? -15.767 13.437 12.837 1.00 68.69 182 PRO A C 1
ATOM 1387 O O . PRO A 1 182 ? -15.818 14.229 13.776 1.00 68.69 182 PRO A O 1
ATOM 1390 N N . ARG A 1 183 ? -15.646 12.116 13.025 1.00 76.88 183 ARG A N 1
ATOM 1391 C CA . ARG A 1 183 ? -15.419 11.438 14.313 1.00 76.88 183 ARG A CA 1
ATOM 1392 C C . ARG A 1 183 ? -14.315 10.376 14.205 1.00 76.88 183 ARG A C 1
ATOM 1394 O O . ARG A 1 183 ? -14.409 9.338 14.850 1.00 76.88 183 ARG A O 1
ATOM 1401 N N . GLY A 1 184 ? -13.314 10.620 13.359 1.00 83.00 184 GLY A N 1
ATOM 1402 C CA . GLY A 1 184 ? -12.186 9.704 13.178 1.00 83.00 184 GLY A CA 1
ATOM 1403 C C . GLY A 1 184 ? -11.309 9.577 14.434 1.00 83.00 184 GLY A C 1
ATOM 1404 O O . GLY A 1 184 ? -11.336 10.456 15.306 1.00 83.00 184 GLY A O 1
ATOM 1405 N N . PRO A 1 185 ? -10.512 8.499 14.545 1.00 93.31 185 PRO A N 1
ATOM 1406 C CA . PRO A 1 185 ? -9.599 8.305 15.663 1.00 93.31 185 PRO A CA 1
ATOM 1407 C C . PRO A 1 185 ? -8.529 9.398 15.675 1.00 93.31 185 PRO A C 1
ATOM 1409 O O . PRO A 1 185 ? -8.052 9.856 14.635 1.00 93.31 185 PRO A O 1
ATOM 1412 N N . ARG A 1 186 ? -8.057 9.767 16.868 1.00 94.94 186 ARG A N 1
ATOM 1413 C CA . ARG A 1 186 ? -6.837 10.579 16.978 1.00 94.94 186 ARG A CA 1
ATOM 1414 C C . ARG A 1 186 ? -5.633 9.769 16.496 1.00 94.94 186 ARG A C 1
ATOM 1416 O O . ARG A 1 186 ? -5.430 8.641 16.939 1.00 94.94 186 ARG A O 1
ATOM 1423 N N . VAL A 1 187 ? -4.801 10.361 15.648 1.00 96.75 187 VAL A N 1
ATOM 1424 C CA . VAL A 1 187 ? -3.595 9.708 15.121 1.00 96.75 187 VAL A CA 1
ATOM 1425 C C . VAL A 1 187 ? -2.376 10.090 15.957 1.00 96.75 187 VAL A C 1
ATOM 1427 O O . VAL A 1 187 ? -2.060 11.271 16.097 1.00 96.75 187 VAL A O 1
ATOM 1430 N N . TRP A 1 188 ? -1.674 9.091 16.494 1.00 96.88 188 TRP A N 1
ATOM 1431 C CA . TRP A 1 188 ? -0.413 9.267 17.213 1.00 96.88 188 TRP A CA 1
ATOM 1432 C C . TRP A 1 188 ? 0.744 8.707 16.400 1.00 96.88 188 TRP A C 1
ATOM 1434 O O . TRP A 1 188 ? 0.936 7.496 16.329 1.00 96.88 188 TRP A O 1
ATOM 1444 N N . PHE A 1 189 ? 1.531 9.591 15.798 1.00 96.44 189 PHE A N 1
ATOM 1445 C CA . PHE A 1 189 ? 2.714 9.184 15.052 1.00 96.44 189 PHE A CA 1
ATOM 1446 C C . PHE A 1 189 ? 3.823 8.709 15.990 1.00 96.44 189 PHE A C 1
ATOM 1448 O O . PHE A 1 189 ? 4.174 9.398 16.948 1.00 96.44 189 PHE A O 1
ATOM 1455 N N . GLN A 1 190 ? 4.391 7.546 15.684 1.00 94.81 190 GLN A N 1
ATOM 1456 C CA . GLN A 1 190 ? 5.585 7.028 16.336 1.00 94.81 190 GLN A CA 1
ATOM 1457 C C . GLN A 1 190 ? 6.701 6.967 15.298 1.00 94.81 190 GLN A C 1
ATOM 1459 O O . GLN A 1 190 ? 6.592 6.279 14.288 1.00 94.81 190 GLN A O 1
ATOM 1464 N N . VAL A 1 191 ? 7.765 7.718 15.544 1.00 90.75 191 VAL A N 1
ATOM 1465 C CA . VAL A 1 191 ? 8.908 7.839 14.641 1.00 90.75 191 VAL A CA 1
ATOM 1466 C C . VAL A 1 191 ? 10.164 7.589 15.461 1.00 90.75 191 VAL A C 1
ATOM 1468 O O . VAL A 1 191 ? 10.231 7.979 16.631 1.00 90.75 191 VAL A O 1
ATOM 1471 N N . ASP A 1 192 ? 11.125 6.880 14.883 1.00 87.06 192 ASP A N 1
ATOM 1472 C CA . ASP A 1 192 ? 12.415 6.663 15.521 1.00 87.06 192 ASP A CA 1
ATOM 1473 C C . ASP A 1 192 ? 13.296 7.928 15.449 1.00 87.06 192 ASP A C 1
ATOM 1475 O O . ASP A 1 192 ? 12.846 9.022 15.113 1.00 87.06 192 ASP A O 1
ATOM 1479 N N . ARG A 1 193 ? 14.575 7.807 15.813 1.00 78.94 193 ARG A N 1
ATOM 1480 C CA . ARG A 1 193 ? 15.504 8.946 15.798 1.00 78.94 193 ARG A CA 1
ATOM 1481 C C . ARG A 1 193 ? 15.904 9.380 14.378 1.00 78.94 193 ARG A C 1
ATOM 1483 O O . ARG A 1 193 ? 16.474 10.462 14.225 1.00 78.94 193 ARG A O 1
ATOM 1490 N N . GLU A 1 194 ? 15.725 8.522 13.378 1.00 68.19 194 GLU A N 1
ATOM 1491 C CA . GLU A 1 194 ? 16.153 8.785 12.004 1.00 68.19 194 GLU A CA 1
ATOM 1492 C C . GLU A 1 194 ? 15.104 9.542 11.178 1.00 68.19 194 GLU A C 1
ATOM 1494 O O . GLU A 1 194 ? 15.477 10.154 10.165 1.00 68.19 194 GLU A O 1
ATOM 1499 N N . GLY A 1 195 ? 13.837 9.519 11.606 1.00 58.12 195 GLY A N 1
ATOM 1500 C CA . GLY A 1 195 ? 12.743 10.274 10.987 1.00 58.12 195 GLY A CA 1
ATOM 1501 C C . GLY A 1 195 ? 12.592 11.731 11.419 1.00 58.12 195 GLY A C 1
ATOM 1502 O O . GLY A 1 195 ? 13.335 12.214 12.306 1.00 58.12 195 GLY A O 1
#